Protein AF-A0A952PIB4-F1 (afdb_monomer)

Foldseek 3Di:
DPPPCVPQADAQVNLVVVLVVVLVVDQDDLSVLLSSLVNLVVCVVDPDNPRDPPDDNVVSLLSSLVSVLCNQQRFKWFKFWDAVPDPDTDAQQDDDDPWGKMWTGGPPPPDPSSTDMDIPVSHDVLSVLLCNVCSNVRHRIDDNVSCVLVVVCSVDDPDVVNVVVSVVSVVVVVVVVVVLVVLLVVLVVVLVVLVVVLVVDPDPVVNVVSVVSSVVSCVSNDDPDD

Mean predicted aligned error: 12.21 Å

Sequence (226 aa):
MASLDRRNSMTLDEVGRYLRELRNLESPSQNKVCNSIITIDLAFEGTESSLSQHLSKDKWDRIRTELFDILISSFPGYWNVYEEGSLIPLELRADWPDSGYIEFCPTRSNRQSDILRADLSTIHPSIVLAMRWCWAEGQNQTTVENFKTYRESRLGDQSEEAQTVREFLDRLFETCVTEAEKSKRIAHRAWWRLSSEVSSCQDKQTVKQLKKKMLELENVWGLPSA

pLDDT: mean 78.86, std 14.28, range [31.36, 95.0]

Secondary structure (DSSP, 8-state):
-TTSGGGT---HHHHHHHHHHHHTTPPP-HHHHHHHHHHHHHHHHSS---S-TTS-HHHHHHHHHHHHHHHHHHS-EEEEEEETT--SPPPTTSPPPSSEEEEEEETT--SGGG-EEEETTTS-HHHHHHHHHHHHTT--EE-GGGGHHHHHHTTT---HHHHHHHHHHHHHHHHHHHHHHHHHHHHHHHHHHHHHHHHH---HHHHHHHHHHHHHHHHHH-SPP-

Solvent-accessible surface area (backbone atoms only — not comparable to full-atom values): 13070 Å² total; per-residue (Å²): 130,82,78,65,64,76,76,63,69,53,52,72,70,53,40,60,49,50,54,52,43,46,74,70,69,45,82,84,49,69,68,61,46,52,32,39,42,50,42,50,53,60,54,67,71,44,96,73,65,80,83,52,97,84,61,58,68,71,57,52,54,49,52,42,41,53,45,48,48,48,48,59,39,68,38,40,23,40,49,46,46,24,47,69,94,49,92,58,64,62,61,84,63,56,83,84,71,96,54,28,35,35,39,39,39,49,68,90,60,92,48,85,85,54,58,45,74,49,47,58,90,68,47,54,67,63,57,54,51,40,48,51,53,37,31,73,74,58,40,54,64,50,48,39,74,69,30,44,70,54,59,56,43,76,70,75,54,90,46,72,65,56,53,52,53,49,56,48,50,52,52,49,49,56,50,49,52,54,51,47,52,51,50,26,54,51,34,54,55,51,37,55,50,47,53,53,48,48,76,72,53,88,54,70,67,60,40,53,53,49,54,51,53,39,54,58,35,40,71,68,59,47,78,80,84,128

Structure (mmCIF, N/CA/C/O backbone):
data_AF-A0A952PIB4-F1
#
_entry.id   AF-A0A952PIB4-F1
#
loop_
_atom_site.group_PDB
_atom_site.id
_atom_site.type_symbol
_atom_site.label_atom_id
_atom_site.label_alt_id
_atom_site.label_comp_id
_atom_site.label_asym_id
_atom_site.label_entity_id
_atom_site.label_seq_id
_atom_site.pdbx_PDB_ins_code
_atom_site.Cartn_x
_atom_site.Cartn_y
_atom_site.Cartn_z
_atom_site.occupancy
_atom_site.B_iso_or_equiv
_atom_site.auth_seq_id
_atom_site.auth_comp_id
_atom_site.auth_asym_id
_atom_site.auth_atom_id
_atom_site.pdbx_PDB_model_num
ATOM 1 N N . MET A 1 1 ? -2.011 20.831 -29.957 1.00 38.50 1 MET A N 1
ATOM 2 C CA . MET A 1 1 ? -1.891 19.649 -29.075 1.00 38.50 1 MET A CA 1
ATOM 3 C C . MET A 1 1 ? -0.524 18.948 -29.143 1.00 38.50 1 MET A C 1
ATOM 5 O O . MET A 1 1 ? -0.205 18.256 -28.199 1.00 38.50 1 MET A O 1
ATOM 9 N N . ALA A 1 2 ? 0.342 19.185 -30.142 1.00 31.36 2 ALA A N 1
ATOM 10 C CA . ALA A 1 2 ? 1.602 18.435 -30.328 1.00 31.36 2 ALA A CA 1
ATOM 11 C C . ALA A 1 2 ? 2.860 18.925 -29.556 1.00 31.36 2 ALA A C 1
ATOM 13 O O . ALA A 1 2 ? 3.925 18.330 -29.691 1.00 31.36 2 ALA A O 1
ATOM 14 N N . SER A 1 3 ? 2.805 20.024 -28.787 1.00 38.81 3 SER A N 1
ATOM 15 C CA . SER A 1 3 ? 4.016 20.622 -28.177 1.00 38.81 3 SER A CA 1
ATOM 16 C C . SER A 1 3 ? 4.254 20.259 -26.706 1.00 38.81 3 SER A C 1
ATOM 18 O O . SER A 1 3 ? 5.310 20.600 -26.174 1.00 38.81 3 SER A O 1
ATOM 20 N N . LEU A 1 4 ? 3.286 19.622 -26.038 1.00 39.06 4 LEU A N 1
ATOM 21 C CA . LEU A 1 4 ? 3.369 19.253 -24.617 1.00 39.06 4 LEU A CA 1
ATOM 22 C C . LEU A 1 4 ? 3.919 17.833 -24.408 1.00 39.06 4 LEU A C 1
ATOM 24 O O . LEU A 1 4 ? 4.677 17.643 -23.460 1.00 39.06 4 LEU A O 1
ATOM 28 N N . ASP A 1 5 ? 3.674 16.903 -25.339 1.00 43.69 5 ASP A N 1
ATOM 29 C CA . ASP A 1 5 ? 4.224 15.534 -25.287 1.00 43.69 5 ASP A CA 1
ATOM 30 C C . ASP A 1 5 ? 5.752 15.490 -25.400 1.00 43.69 5 ASP A C 1
ATOM 32 O O . ASP A 1 5 ? 6.408 14.638 -24.812 1.00 43.69 5 ASP A O 1
ATOM 36 N N . ARG A 1 6 ? 6.361 16.468 -26.084 1.00 45.19 6 ARG A N 1
ATOM 37 C CA . ARG A 1 6 ? 7.821 16.530 -26.264 1.00 45.19 6 ARG A CA 1
ATOM 38 C C . ARG A 1 6 ? 8.612 16.905 -25.005 1.00 45.19 6 ARG A C 1
ATOM 40 O O . ARG A 1 6 ? 9.832 16.802 -25.036 1.00 45.19 6 ARG A O 1
ATOM 47 N N . ARG A 1 7 ? 7.978 17.401 -23.931 1.00 47.34 7 ARG A N 1
AT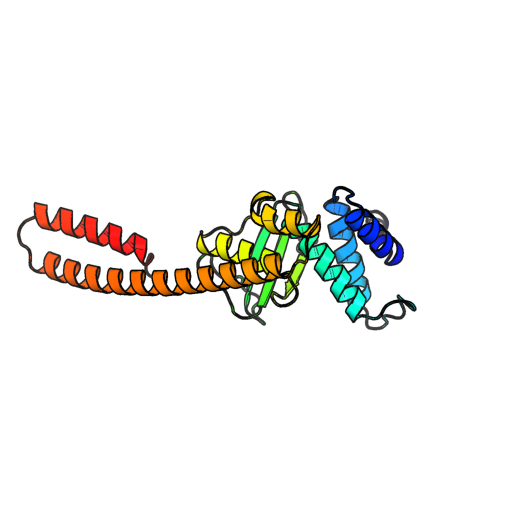OM 48 C CA . ARG A 1 7 ? 8.714 17.905 -22.748 1.00 47.34 7 ARG A CA 1
ATOM 49 C C . ARG A 1 7 ? 8.971 16.862 -21.659 1.00 47.34 7 ARG A C 1
ATOM 51 O O . ARG A 1 7 ? 9.834 17.119 -20.831 1.00 47.34 7 ARG A O 1
ATOM 58 N N . ASN A 1 8 ? 8.292 15.713 -21.685 1.00 52.53 8 ASN A N 1
ATOM 59 C CA . ASN A 1 8 ? 8.400 14.674 -20.649 1.00 52.53 8 ASN A CA 1
ATOM 60 C C . ASN A 1 8 ? 8.595 13.249 -21.202 1.00 52.53 8 ASN A C 1
ATOM 62 O O . ASN A 1 8 ? 8.579 12.296 -20.427 1.00 52.53 8 ASN A O 1
ATOM 66 N N . SER A 1 9 ? 8.781 13.081 -22.514 1.00 61.88 9 SER A N 1
ATOM 67 C CA . SER A 1 9 ? 8.926 11.758 -23.124 1.00 61.88 9 SER A CA 1
ATOM 68 C C . SER A 1 9 ? 10.313 11.174 -22.846 1.00 61.88 9 SER A C 1
ATOM 70 O O . SER A 1 9 ? 11.298 11.630 -23.428 1.00 61.88 9 SER A O 1
ATOM 72 N N . MET A 1 10 ? 10.386 10.167 -21.977 1.00 73.12 10 MET A N 1
ATOM 73 C CA . MET A 1 10 ? 11.522 9.246 -21.931 1.00 73.12 10 MET A CA 1
ATOM 74 C C . MET A 1 10 ? 11.301 8.137 -22.962 1.00 73.12 10 MET A C 1
ATOM 76 O O . MET A 1 10 ? 10.170 7.708 -23.184 1.00 73.12 10 MET A O 1
ATOM 80 N N . THR A 1 11 ? 12.373 7.667 -23.585 1.00 80.88 11 THR A N 1
ATOM 81 C CA . THR A 1 11 ? 12.386 6.446 -24.403 1.00 80.88 11 THR A CA 1
ATOM 82 C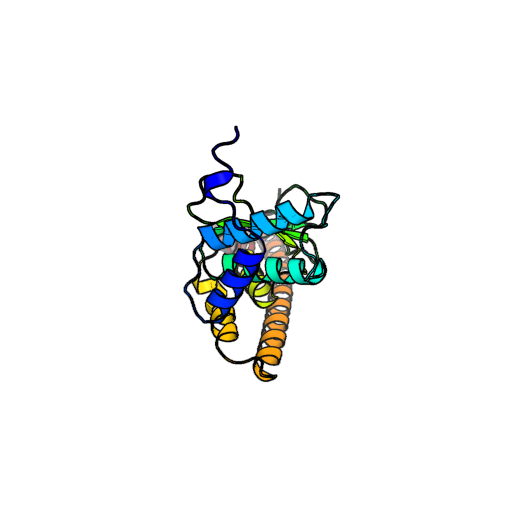 C . THR A 1 11 ? 12.566 5.207 -23.522 1.00 80.88 11 THR A C 1
ATOM 84 O O . THR A 1 11 ? 13.094 5.302 -22.414 1.00 80.88 11 THR A O 1
ATOM 87 N N . LEU A 1 12 ? 12.183 4.020 -24.008 1.00 80.06 12 LEU A N 1
ATOM 88 C CA . LEU A 1 12 ? 12.388 2.765 -23.268 1.00 80.06 12 LEU A CA 1
ATOM 89 C C . LEU A 1 12 ? 13.872 2.531 -22.918 1.00 80.06 12 LEU A C 1
ATOM 91 O O . LEU A 1 12 ? 14.192 2.138 -21.796 1.00 80.06 12 LEU A O 1
ATOM 95 N N . ASP A 1 13 ? 14.802 2.864 -23.815 1.00 78.12 13 ASP A N 1
ATOM 96 C CA . ASP A 1 13 ? 16.241 2.758 -23.537 1.00 78.12 13 ASP A CA 1
ATOM 97 C C . ASP A 1 13 ? 16.698 3.687 -22.400 1.00 78.12 13 ASP A C 1
ATOM 99 O O . ASP A 1 13 ? 17.528 3.304 -21.567 1.00 78.12 13 ASP A O 1
ATOM 103 N N . GLU A 1 14 ? 16.146 4.902 -22.330 1.00 81.75 14 GLU A N 1
ATOM 104 C CA . GLU A 1 14 ? 16.398 5.843 -21.235 1.00 81.75 14 GLU A CA 1
ATOM 105 C C . GLU A 1 14 ? 15.805 5.351 -19.918 1.00 81.75 14 GLU A C 1
ATOM 107 O O . GLU A 1 14 ? 16.460 5.483 -18.887 1.00 81.75 14 GLU A O 1
ATOM 112 N N . VAL A 1 15 ? 14.629 4.715 -19.943 1.00 84.94 15 VAL A N 1
ATOM 113 C CA . VAL A 1 15 ? 14.046 4.069 -18.757 1.00 84.94 15 VAL A CA 1
ATOM 114 C C . VAL A 1 15 ? 14.955 2.946 -18.251 1.00 84.94 15 VAL A C 1
ATOM 116 O O . VAL A 1 15 ? 15.279 2.888 -17.064 1.00 84.94 15 VAL A O 1
ATOM 119 N N . GLY A 1 16 ? 15.453 2.091 -19.149 1.00 82.69 16 GLY A N 1
ATOM 120 C CA . GLY A 1 16 ? 16.382 1.017 -18.792 1.00 82.69 16 GLY A CA 1
ATOM 121 C C . GLY A 1 16 ? 17.744 1.517 -18.286 1.00 82.69 16 GLY A C 1
ATOM 122 O O . GLY A 1 16 ? 18.398 0.847 -17.480 1.00 82.69 16 GLY A O 1
ATOM 123 N N . ARG A 1 17 ? 18.210 2.686 -18.743 1.00 85.38 17 ARG A N 1
ATOM 124 C CA . ARG A 1 17 ? 19.401 3.352 -18.186 1.00 85.38 17 ARG A CA 1
ATOM 125 C C . ARG A 1 17 ? 19.107 3.930 -16.804 1.00 85.38 17 ARG A C 1
ATOM 127 O O . ARG A 1 17 ? 19.861 3.655 -15.877 1.00 85.38 17 ARG A O 1
ATOM 134 N N . TYR A 1 18 ? 17.989 4.630 -16.660 1.00 88.06 18 TYR A N 1
ATOM 135 C CA . TYR A 1 18 ? 17.595 5.261 -15.409 1.00 88.06 18 TYR A CA 1
ATOM 136 C C . TYR A 1 18 ? 17.390 4.241 -14.286 1.00 88.06 18 TYR A C 1
ATOM 138 O O . TYR A 1 18 ? 17.875 4.433 -13.176 1.00 88.06 18 TYR A O 1
ATOM 146 N N . LEU A 1 19 ? 16.779 3.086 -14.570 1.00 85.69 19 LEU A N 1
ATOM 147 C CA . LEU A 1 19 ? 16.663 2.023 -13.568 1.00 85.69 19 LEU A CA 1
ATOM 148 C C . LEU A 1 19 ? 18.037 1.518 -13.091 1.00 85.69 19 LEU A C 1
ATOM 150 O O . LEU A 1 19 ? 18.216 1.232 -11.908 1.00 85.69 19 LEU A O 1
ATOM 154 N N . ARG A 1 20 ? 19.024 1.413 -13.991 1.00 85.06 20 ARG A N 1
ATOM 155 C CA . ARG A 1 20 ? 20.395 1.030 -13.613 1.00 85.06 20 ARG A CA 1
ATOM 156 C C . ARG A 1 20 ? 21.054 2.087 -12.732 1.00 85.06 20 ARG A C 1
ATOM 158 O O . ARG A 1 20 ? 21.730 1.723 -11.778 1.00 85.06 20 ARG A O 1
ATOM 165 N N . GLU A 1 21 ? 20.831 3.363 -13.022 1.00 87.56 21 GLU A N 1
ATOM 166 C CA . GLU A 1 21 ? 21.293 4.480 -12.191 1.00 87.56 21 GLU A CA 1
ATOM 167 C C . GLU A 1 21 ? 20.682 4.422 -10.780 1.00 87.56 21 GLU A C 1
ATOM 169 O O . GLU A 1 21 ? 21.410 4.480 -9.790 1.00 87.56 21 GLU A O 1
ATOM 174 N N . LEU A 1 22 ? 19.373 4.168 -10.671 1.00 85.88 22 LEU A N 1
ATOM 175 C CA . LEU A 1 22 ? 18.688 3.987 -9.383 1.00 85.88 22 LEU A CA 1
ATOM 176 C C . LEU A 1 22 ? 19.228 2.795 -8.582 1.00 85.88 22 LEU A C 1
ATOM 178 O O . LEU A 1 22 ? 19.362 2.871 -7.362 1.00 85.88 22 LEU A O 1
ATOM 182 N N . ARG A 1 23 ? 19.562 1.688 -9.257 1.00 81.56 23 ARG A N 1
ATOM 183 C CA . ARG A 1 23 ? 20.199 0.522 -8.618 1.00 81.56 23 ARG A CA 1
ATOM 184 C C . ARG A 1 23 ? 21.624 0.818 -8.148 1.00 81.56 23 ARG A C 1
ATOM 186 O O . ARG A 1 23 ? 22.069 0.225 -7.174 1.00 81.56 23 ARG A O 1
ATOM 193 N N . ASN A 1 24 ? 22.303 1.768 -8.785 1.00 78.69 24 ASN A N 1
ATOM 194 C CA . ASN A 1 24 ? 23.621 2.261 -8.388 1.00 78.69 24 ASN A CA 1
ATOM 195 C C . ASN A 1 24 ? 23.547 3.400 -7.351 1.00 78.69 24 ASN A C 1
ATOM 197 O O . ASN A 1 24 ? 24.479 4.195 -7.247 1.00 78.69 24 ASN A O 1
ATOM 201 N N . LEU A 1 25 ? 22.464 3.453 -6.565 1.00 71.81 25 LEU A N 1
ATOM 202 C CA . LEU A 1 25 ? 22.265 4.372 -5.439 1.00 71.81 25 LEU A CA 1
ATOM 203 C C . LEU A 1 25 ? 22.077 5.849 -5.821 1.00 71.81 25 LEU A C 1
ATOM 205 O O . LEU A 1 25 ? 22.250 6.724 -4.971 1.00 71.81 25 LEU A O 1
ATOM 209 N N . GLU A 1 26 ? 21.684 6.157 -7.062 1.00 76.12 26 GLU A N 1
ATOM 210 C CA . GLU A 1 26 ? 21.219 7.510 -7.382 1.00 76.12 26 GLU A CA 1
ATOM 211 C C . GLU A 1 26 ? 19.908 7.813 -6.638 1.00 76.12 26 GLU A C 1
ATOM 213 O O . GLU A 1 26 ? 18.982 6.998 -6.600 1.00 76.12 26 GLU A O 1
ATOM 218 N N . SER A 1 27 ? 19.810 9.011 -6.055 1.00 83.94 27 SER A N 1
ATOM 219 C CA . SER A 1 27 ? 18.573 9.484 -5.433 1.00 83.94 27 SER A CA 1
ATOM 220 C C . SER A 1 27 ? 17.449 9.552 -6.475 1.00 83.94 27 SER A C 1
ATOM 222 O O . SER A 1 27 ? 17.597 10.250 -7.484 1.00 83.94 27 SER A O 1
ATOM 224 N N . PRO A 1 28 ? 16.302 8.887 -6.248 1.00 87.31 28 PRO A N 1
ATOM 225 C CA . PRO A 1 28 ? 15.219 8.900 -7.215 1.00 87.31 28 PRO A CA 1
ATOM 226 C C . PRO A 1 28 ? 14.659 10.312 -7.393 1.00 87.31 28 PRO A C 1
ATOM 228 O O . PRO A 1 28 ? 14.574 11.105 -6.455 1.00 87.31 28 PRO A O 1
ATOM 231 N N . SER A 1 29 ? 14.224 10.614 -8.614 1.00 89.06 29 SER A N 1
ATOM 232 C CA . SER A 1 29 ? 13.526 11.849 -8.958 1.00 89.06 29 SER A CA 1
ATOM 233 C C . SER A 1 29 ? 12.082 11.506 -9.288 1.00 89.06 29 SER A C 1
ATOM 235 O O . SER A 1 29 ? 11.836 10.779 -10.248 1.00 89.06 29 SER A O 1
ATOM 237 N N . GLN A 1 30 ? 11.135 12.052 -8.521 1.00 86.88 30 GLN A N 1
ATOM 238 C CA . GLN A 1 30 ? 9.704 11.757 -8.658 1.00 86.88 30 GLN A CA 1
ATOM 239 C C . GLN A 1 30 ? 9.232 11.879 -10.112 1.00 86.88 30 GLN A C 1
ATOM 241 O O . GLN A 1 30 ? 8.659 10.943 -10.655 1.00 86.88 30 GLN A O 1
ATOM 246 N N . ASN A 1 31 ? 9.564 12.988 -10.780 1.00 86.50 31 ASN A N 1
ATOM 247 C CA . ASN A 1 31 ? 9.162 13.230 -12.167 1.00 86.50 31 ASN A CA 1
ATOM 248 C C . ASN A 1 31 ? 9.750 12.198 -13.139 1.00 86.50 31 ASN A C 1
ATOM 250 O O . ASN A 1 31 ? 9.045 11.738 -14.031 1.00 86.50 31 ASN A O 1
ATOM 254 N N . LYS A 1 32 ? 11.028 11.822 -12.979 1.00 87.38 32 LYS A N 1
ATOM 255 C CA . LYS A 1 32 ? 11.661 10.816 -13.847 1.00 87.38 32 LYS A CA 1
ATOM 256 C C . LYS A 1 32 ? 11.049 9.433 -13.631 1.00 87.38 32 LYS A C 1
ATOM 258 O O . LYS A 1 32 ? 10.828 8.722 -14.605 1.00 87.38 32 LYS A O 1
ATOM 263 N N . VAL A 1 33 ? 10.751 9.065 -12.382 1.00 90.12 33 VAL A N 1
ATOM 264 C CA . VAL A 1 33 ? 10.103 7.786 -12.052 1.00 90.12 33 VAL A CA 1
ATOM 265 C C . VAL A 1 33 ? 8.687 7.740 -12.630 1.00 90.12 33 VAL A C 1
ATOM 267 O O . VAL A 1 33 ? 8.375 6.801 -13.356 1.00 90.12 33 VAL A O 1
ATOM 270 N N . CYS A 1 34 ? 7.867 8.775 -12.409 1.00 89.00 34 CYS A N 1
ATOM 271 C CA . CYS A 1 34 ? 6.519 8.848 -12.981 1.00 89.00 34 CYS A CA 1
ATOM 272 C C . CYS A 1 34 ? 6.547 8.791 -14.514 1.00 89.00 34 CYS A C 1
ATOM 274 O O . CYS A 1 34 ? 5.848 7.973 -15.103 1.00 89.00 34 CYS A O 1
ATOM 276 N N . ASN A 1 35 ? 7.396 9.595 -15.165 1.00 87.25 35 ASN A N 1
ATOM 277 C CA . ASN A 1 35 ? 7.524 9.576 -16.624 1.00 87.25 35 ASN A CA 1
ATOM 278 C C . ASN A 1 35 ? 7.999 8.211 -17.138 1.00 87.25 35 ASN A C 1
ATOM 280 O O . ASN A 1 35 ? 7.540 7.774 -18.184 1.00 87.25 35 ASN A O 1
ATOM 284 N N . SER A 1 36 ? 8.878 7.520 -16.405 1.00 89.31 36 SER A N 1
ATOM 285 C CA . SER A 1 36 ? 9.334 6.178 -16.784 1.00 89.31 36 SER A CA 1
ATOM 286 C C . SER A 1 36 ? 8.195 5.160 -16.766 1.00 89.31 36 SER A C 1
ATOM 288 O O . SER A 1 36 ? 8.090 4.358 -17.690 1.00 89.31 36 SER A O 1
ATOM 290 N N . ILE A 1 37 ? 7.335 5.208 -15.744 1.00 90.19 37 ILE A N 1
ATOM 291 C CA . ILE A 1 37 ? 6.157 4.336 -15.643 1.00 90.19 37 ILE A CA 1
ATOM 292 C C . ILE A 1 37 ? 5.177 4.654 -16.777 1.00 90.19 37 ILE A C 1
ATOM 294 O O . ILE A 1 37 ? 4.793 3.748 -17.506 1.00 90.19 37 ILE A O 1
ATOM 298 N N . ILE A 1 38 ? 4.862 5.935 -16.999 1.00 88.06 38 ILE A N 1
ATOM 299 C CA . ILE A 1 38 ? 3.961 6.376 -18.077 1.00 88.06 38 ILE A CA 1
ATOM 300 C C . ILE A 1 38 ? 4.499 5.966 -19.455 1.00 88.06 38 ILE A C 1
ATOM 302 O O . ILE A 1 38 ? 3.742 5.480 -20.288 1.00 88.06 38 ILE A O 1
ATOM 306 N N . THR A 1 39 ? 5.804 6.125 -19.707 1.00 85.62 39 THR A N 1
ATOM 307 C CA . THR A 1 39 ? 6.443 5.681 -20.956 1.00 85.62 39 THR A CA 1
ATOM 308 C C . THR A 1 39 ? 6.248 4.182 -21.179 1.00 85.62 39 THR A C 1
ATOM 310 O O . THR A 1 39 ? 5.992 3.775 -22.312 1.00 85.62 39 THR A O 1
ATOM 313 N N . ILE A 1 40 ? 6.390 3.362 -20.131 1.00 86.38 40 ILE A N 1
ATOM 314 C CA . ILE A 1 40 ? 6.159 1.920 -20.241 1.00 86.38 40 ILE A CA 1
ATOM 315 C C . ILE A 1 40 ? 4.679 1.654 -20.514 1.00 86.38 40 ILE A C 1
ATOM 317 O O . ILE A 1 40 ? 4.375 1.001 -21.507 1.00 86.38 40 ILE A O 1
ATOM 321 N N . ASP A 1 41 ? 3.772 2.200 -19.704 1.00 86.12 41 ASP A N 1
ATOM 322 C CA . ASP A 1 41 ? 2.330 1.970 -19.836 1.00 86.12 41 ASP A CA 1
ATOM 323 C C . ASP A 1 41 ? 1.846 2.336 -21.264 1.00 86.12 41 ASP A C 1
ATOM 325 O O . ASP A 1 41 ? 1.251 1.503 -21.950 1.00 86.12 41 ASP A O 1
ATOM 329 N N . LEU A 1 42 ? 2.253 3.496 -21.803 1.00 82.94 42 LEU A N 1
ATOM 330 C CA . LEU A 1 42 ? 1.948 3.916 -23.182 1.00 82.94 42 LEU A CA 1
ATOM 331 C C . LEU A 1 42 ? 2.529 2.983 -24.260 1.00 82.94 42 LEU A C 1
ATOM 333 O O . LEU A 1 42 ? 1.911 2.780 -25.306 1.00 82.94 42 LEU A O 1
ATOM 337 N N . ALA A 1 43 ? 3.718 2.415 -24.040 1.00 76.69 43 ALA A N 1
ATOM 338 C CA . ALA A 1 43 ? 4.340 1.491 -24.990 1.00 76.69 43 ALA A CA 1
ATOM 339 C C . ALA A 1 43 ? 3.611 0.136 -25.073 1.00 76.69 43 ALA A C 1
ATOM 341 O O . ALA A 1 43 ? 3.755 -0.575 -26.074 1.00 76.69 43 ALA A O 1
ATOM 342 N N . PHE A 1 44 ? 2.832 -0.218 -24.044 1.00 75.25 44 PHE A N 1
ATOM 343 C CA . PHE A 1 44 ? 2.074 -1.471 -23.960 1.00 75.25 44 PHE A CA 1
ATOM 344 C C . PHE A 1 44 ? 0.558 -1.307 -24.148 1.00 75.25 44 PHE A C 1
ATOM 346 O O . PHE A 1 44 ? -0.125 -2.313 -24.343 1.00 75.25 44 PHE A O 1
ATOM 353 N N . GLU A 1 45 ? 0.036 -0.078 -24.174 1.00 72.06 45 GLU A N 1
ATOM 354 C CA . GLU A 1 45 ? -1.348 0.229 -24.575 1.00 72.06 45 GLU A CA 1
ATOM 355 C C . GLU A 1 45 ? -1.589 0.063 -26.094 1.00 72.06 45 GLU A C 1
ATOM 357 O O . GLU A 1 45 ? -2.724 -0.123 -26.536 1.00 72.06 45 GLU A O 1
ATOM 362 N N . GLY A 1 46 ? -0.529 0.085 -26.913 1.00 57.94 46 GLY A N 1
ATOM 363 C CA . GLY A 1 46 ? -0.605 -0.099 -28.366 1.00 57.94 46 GLY A CA 1
ATOM 364 C C . GLY A 1 46 ? -0.672 -1.569 -28.806 1.00 57.94 46 GLY A C 1
ATOM 365 O O . GLY A 1 46 ? 0.137 -2.398 -28.396 1.00 57.94 46 GLY A O 1
ATOM 366 N N . THR A 1 47 ? -1.590 -1.891 -29.725 1.00 45.91 47 THR A N 1
ATOM 367 C CA . THR A 1 47 ? -1.772 -3.234 -30.326 1.00 45.91 47 THR A CA 1
ATOM 368 C C . THR A 1 47 ? -0.598 -3.682 -31.214 1.00 45.91 47 THR A C 1
ATOM 370 O O . THR A 1 47 ? -0.521 -4.846 -31.596 1.00 45.91 47 THR A O 1
ATOM 373 N N . GLU A 1 48 ? 0.345 -2.783 -31.507 1.00 48.12 48 GLU A N 1
ATOM 374 C CA . GLU A 1 48 ? 1.571 -3.041 -32.267 1.00 48.12 48 GLU A CA 1
ATOM 375 C C . GLU A 1 48 ? 2.809 -2.745 -31.407 1.00 48.12 48 GLU A C 1
ATOM 377 O O . GLU A 1 48 ? 3.539 -1.780 -31.624 1.00 48.12 48 GLU A O 1
ATOM 382 N N . SER A 1 49 ? 3.078 -3.571 -30.397 1.00 48.12 49 SER A N 1
ATOM 383 C CA . SER A 1 49 ? 4.326 -3.461 -29.633 1.00 48.12 49 SER A CA 1
ATOM 384 C C . SER A 1 49 ? 5.481 -4.132 -30.391 1.00 48.12 49 SER A C 1
ATOM 386 O O . SER A 1 49 ? 6.027 -5.156 -29.989 1.00 48.12 49 SER A O 1
ATOM 388 N N . SER A 1 50 ? 5.885 -3.547 -31.520 1.00 48.38 50 SER A N 1
ATOM 389 C CA . SER A 1 50 ? 7.184 -3.823 -32.152 1.00 48.38 50 SER A CA 1
ATOM 390 C C . SER A 1 50 ? 8.328 -3.030 -31.492 1.00 48.38 50 SER A C 1
ATOM 392 O O . SER A 1 50 ? 9.410 -2.906 -32.065 1.00 48.38 50 SER A O 1
ATOM 394 N N . LEU A 1 51 ? 8.098 -2.455 -30.303 1.00 47.44 51 LEU A N 1
ATOM 395 C CA . LEU A 1 51 ? 8.889 -1.348 -29.751 1.00 47.44 51 LEU A CA 1
ATOM 396 C C . LEU A 1 51 ? 9.969 -1.725 -28.730 1.00 47.44 51 LEU A C 1
ATOM 398 O O . LEU A 1 51 ? 10.679 -0.850 -28.246 1.00 47.44 51 LEU A O 1
ATOM 402 N N . SER A 1 52 ? 10.229 -3.010 -28.500 1.00 47.66 52 SER A N 1
ATOM 403 C CA . SER A 1 52 ? 11.567 -3.408 -28.054 1.00 47.66 52 SER A CA 1
ATOM 404 C C . SER A 1 52 ? 11.926 -4.783 -28.594 1.00 47.66 52 SER A C 1
ATOM 406 O O . SER A 1 52 ? 11.498 -5.799 -28.058 1.00 47.66 52 SER A O 1
ATOM 408 N N . GLN A 1 53 ? 12.776 -4.837 -29.620 1.00 50.00 53 GLN A N 1
ATOM 409 C CA . GLN A 1 53 ? 13.333 -6.095 -30.140 1.00 50.00 53 GLN A CA 1
ATOM 410 C C . GLN A 1 53 ? 14.229 -6.837 -29.118 1.00 50.00 53 GLN A C 1
ATOM 412 O O . GLN A 1 53 ? 14.753 -7.906 -29.422 1.00 50.00 53 GLN A O 1
ATOM 417 N N . HIS A 1 54 ? 14.425 -6.293 -27.909 1.00 53.12 54 HIS A N 1
ATOM 418 C CA . HIS A 1 54 ? 15.429 -6.763 -26.948 1.00 53.12 54 HIS A CA 1
ATOM 419 C C . HIS A 1 54 ? 14.879 -7.292 -25.610 1.00 53.12 54 HIS A C 1
ATOM 421 O O . HIS A 1 54 ? 15.578 -8.051 -24.935 1.00 53.12 54 HIS A O 1
ATOM 427 N N . LEU A 1 55 ? 13.653 -6.943 -25.205 1.00 60.12 55 LEU A N 1
ATOM 428 C CA . LEU A 1 55 ? 13.059 -7.376 -23.932 1.00 60.12 55 LEU A CA 1
ATOM 429 C C . LEU A 1 55 ? 11.622 -7.864 -24.149 1.00 60.12 55 LEU A C 1
ATOM 431 O O . LEU A 1 55 ? 10.862 -7.252 -24.891 1.00 60.12 55 LEU A O 1
ATOM 435 N N . SER A 1 56 ? 11.257 -8.977 -23.504 1.00 73.94 56 SER A N 1
ATOM 436 C CA . SER A 1 56 ? 9.879 -9.479 -23.497 1.00 73.94 56 SER A CA 1
ATOM 437 C C . SER A 1 56 ? 8.975 -8.572 -22.659 1.00 73.94 56 SER A C 1
ATOM 439 O O . SER A 1 56 ? 9.454 -7.906 -21.739 1.00 73.94 56 SER A O 1
ATOM 441 N N . LYS A 1 57 ? 7.665 -8.593 -22.939 1.00 78.81 57 LYS A N 1
ATOM 442 C CA . LYS A 1 57 ? 6.639 -7.875 -22.164 1.00 78.81 57 LYS A CA 1
ATOM 443 C C . LYS A 1 57 ? 6.786 -8.112 -20.654 1.00 78.81 57 LYS A C 1
ATOM 445 O O . LYS A 1 57 ? 6.941 -7.155 -19.909 1.00 78.81 57 LYS A O 1
ATOM 450 N N . ASP A 1 58 ? 6.941 -9.368 -20.234 1.00 80.12 58 ASP A N 1
ATOM 451 C CA . ASP A 1 58 ? 7.126 -9.735 -18.822 1.00 80.12 58 ASP A CA 1
ATOM 452 C C . ASP A 1 58 ? 8.309 -9.024 -18.141 1.00 80.12 58 ASP A C 1
ATOM 454 O O . ASP A 1 58 ? 8.286 -8.755 -16.940 1.00 80.12 58 ASP A O 1
ATOM 458 N N . LYS A 1 59 ? 9.390 -8.739 -18.882 1.00 81.00 59 LYS A N 1
ATOM 459 C CA . LYS A 1 59 ? 10.544 -8.021 -18.322 1.00 81.00 59 LYS A CA 1
ATOM 460 C C . LYS A 1 59 ? 10.231 -6.543 -18.128 1.00 81.00 59 LYS A C 1
ATOM 462 O O . LYS A 1 59 ? 10.688 -5.967 -17.144 1.00 81.00 59 LYS A O 1
ATOM 467 N N . TRP A 1 60 ? 9.466 -5.947 -19.034 1.00 84.62 60 TRP A N 1
ATOM 468 C CA . TRP A 1 60 ? 8.999 -4.575 -18.888 1.00 84.62 60 TRP A CA 1
ATOM 469 C C . TRP A 1 60 ? 7.980 -4.431 -17.766 1.00 84.62 60 TRP A C 1
ATOM 471 O O . TRP A 1 60 ? 8.114 -3.499 -16.980 1.00 84.62 60 TRP A O 1
ATOM 481 N N . ASP A 1 61 ? 7.075 -5.395 -17.600 1.00 85.94 61 ASP A N 1
ATOM 482 C CA . ASP A 1 61 ? 6.132 -5.423 -16.477 1.00 85.94 61 ASP A CA 1
ATOM 483 C C . ASP A 1 61 ? 6.873 -5.474 -15.130 1.00 85.94 61 ASP A C 1
ATOM 485 O O . ASP A 1 61 ? 6.540 -4.746 -14.192 1.00 85.94 61 ASP A O 1
ATOM 489 N N . ARG A 1 62 ? 7.962 -6.254 -15.043 1.00 87.25 62 ARG A N 1
ATOM 490 C CA . ARG A 1 62 ? 8.837 -6.269 -13.856 1.00 87.25 62 ARG A CA 1
ATOM 491 C C . ARG A 1 62 ? 9.533 -4.932 -13.617 1.00 87.25 62 ARG A C 1
ATOM 493 O O . ARG A 1 62 ? 9.562 -4.463 -12.485 1.00 87.25 62 ARG A O 1
ATOM 500 N N . ILE A 1 63 ? 10.090 -4.318 -14.663 1.00 89.19 63 ILE A N 1
ATOM 501 C CA . ILE A 1 63 ? 10.738 -2.996 -14.576 1.00 89.19 63 ILE A CA 1
ATOM 502 C C . ILE A 1 63 ? 9.734 -1.947 -14.095 1.00 89.19 63 ILE A C 1
ATOM 504 O O . ILE A 1 63 ? 10.036 -1.151 -13.211 1.00 89.19 63 ILE A O 1
ATOM 508 N N . ARG A 1 64 ? 8.530 -1.965 -14.661 1.00 91.69 64 ARG A N 1
ATOM 509 C CA . ARG A 1 64 ? 7.430 -1.065 -14.330 1.00 91.69 64 ARG A CA 1
ATOM 510 C C . ARG A 1 64 ? 6.992 -1.220 -12.878 1.00 91.69 64 ARG A C 1
ATOM 512 O O . ARG A 1 64 ? 6.845 -0.222 -12.179 1.00 91.69 64 ARG A O 1
ATOM 519 N N . THR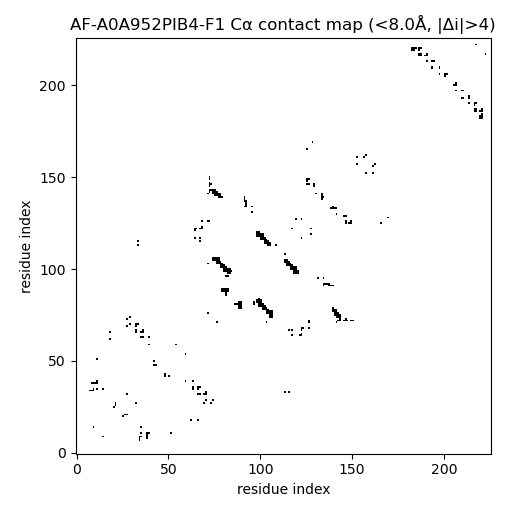 A 1 65 ? 6.861 -2.459 -12.413 1.00 91.94 65 THR A N 1
ATOM 520 C CA . THR A 1 65 ? 6.564 -2.787 -11.011 1.00 91.94 65 THR A CA 1
ATOM 521 C C . THR A 1 65 ? 7.668 -2.295 -10.073 1.00 91.94 65 THR A C 1
ATOM 523 O O . THR A 1 65 ? 7.383 -1.628 -9.087 1.00 91.94 65 THR A O 1
ATOM 526 N N . GLU A 1 66 ? 8.941 -2.517 -10.414 1.00 91.50 66 GLU A N 1
ATOM 527 C CA . GLU A 1 66 ? 10.074 -2.037 -9.610 1.00 91.50 66 GLU A CA 1
ATOM 528 C C . GLU A 1 66 ? 10.121 -0.501 -9.536 1.00 91.50 66 GLU A C 1
ATOM 530 O O . GLU A 1 66 ? 10.420 0.067 -8.486 1.00 91.50 66 GLU A O 1
ATOM 535 N N . LEU A 1 67 ? 9.801 0.193 -10.631 1.00 92.62 67 LEU A N 1
ATOM 536 C CA . LEU A 1 67 ? 9.682 1.653 -10.639 1.00 92.62 67 LEU A CA 1
ATOM 537 C C . LEU A 1 67 ? 8.517 2.132 -9.763 1.00 92.62 67 LEU A C 1
ATOM 539 O O . LEU A 1 67 ? 8.658 3.137 -9.067 1.00 92.62 67 LEU A O 1
ATOM 543 N N . PHE A 1 68 ? 7.395 1.412 -9.766 1.00 94.19 68 PHE A N 1
ATOM 544 C CA . PHE A 1 68 ? 6.246 1.705 -8.912 1.00 94.19 68 PHE A CA 1
ATOM 545 C C . PHE A 1 68 ? 6.570 1.497 -7.423 1.00 94.19 68 PHE A C 1
ATOM 547 O O . PHE A 1 68 ? 6.285 2.367 -6.600 1.00 94.19 68 PHE A O 1
ATOM 554 N N . ASP A 1 69 ? 7.267 0.412 -7.081 1.00 92.69 69 ASP A N 1
ATOM 555 C CA . ASP A 1 69 ? 7.768 0.160 -5.726 1.00 92.69 69 ASP A CA 1
ATOM 556 C C . ASP A 1 69 ? 8.704 1.289 -5.252 1.00 92.69 69 ASP A C 1
ATOM 558 O O . ASP A 1 69 ? 8.613 1.769 -4.116 1.00 92.69 69 ASP A O 1
ATOM 562 N N . ILE A 1 70 ? 9.599 1.760 -6.131 1.00 91.75 70 ILE A N 1
ATOM 563 C CA . ILE A 1 70 ? 10.479 2.908 -5.860 1.00 91.75 70 ILE A CA 1
ATOM 564 C C . ILE A 1 70 ? 9.656 4.174 -5.625 1.00 91.75 70 ILE A C 1
ATOM 566 O O . ILE A 1 70 ? 9.953 4.920 -4.691 1.00 91.75 70 ILE A O 1
ATOM 570 N N . LEU A 1 71 ? 8.635 4.417 -6.448 1.00 91.94 71 LEU A N 1
ATOM 571 C CA . LEU A 1 71 ? 7.781 5.593 -6.341 1.00 91.94 71 LEU A CA 1
ATOM 572 C C . LEU A 1 71 ? 7.087 5.659 -4.975 1.00 91.94 71 LEU A C 1
ATOM 574 O O . LEU A 1 71 ? 7.226 6.663 -4.276 1.00 91.94 71 LEU A O 1
ATOM 578 N N . ILE A 1 72 ? 6.395 4.587 -4.583 1.00 91.81 72 ILE A N 1
ATOM 579 C CA . ILE A 1 72 ? 5.660 4.530 -3.312 1.00 91.81 72 ILE A CA 1
ATOM 580 C C . ILE A 1 72 ? 6.610 4.641 -2.119 1.00 91.81 72 ILE A C 1
ATOM 582 O O . ILE A 1 72 ? 6.327 5.355 -1.159 1.00 91.81 72 ILE A O 1
ATOM 586 N N . SER A 1 73 ? 7.750 3.949 -2.173 1.00 90.81 73 SER A N 1
ATOM 587 C CA . SER A 1 73 ? 8.679 3.900 -1.041 1.00 90.81 73 SER A CA 1
ATOM 588 C C . SER A 1 73 ? 9.528 5.159 -0.866 1.00 90.81 73 SER A C 1
ATOM 590 O O . SER A 1 73 ? 10.023 5.414 0.233 1.00 90.81 73 SER A O 1
ATOM 592 N N . SER A 1 74 ? 9.723 5.944 -1.929 1.00 90.12 74 SER A N 1
ATOM 593 C CA . SER A 1 74 ? 10.662 7.075 -1.924 1.00 90.12 74 SER A CA 1
ATOM 594 C C . SER A 1 74 ? 9.992 8.441 -1.853 1.00 90.12 74 SER A C 1
ATOM 596 O O . SER A 1 74 ? 10.673 9.420 -1.542 1.00 90.12 74 SER A O 1
ATOM 598 N N . PHE A 1 75 ? 8.686 8.533 -2.118 1.00 90.69 75 PHE A N 1
ATOM 599 C CA . PHE A 1 75 ? 7.972 9.806 -2.150 1.00 90.69 75 PHE A CA 1
ATOM 600 C C . PHE A 1 75 ? 6.673 9.739 -1.348 1.00 90.69 75 PHE A C 1
ATOM 602 O O . PHE A 1 75 ? 5.971 8.733 -1.398 1.00 90.69 75 PHE A O 1
ATOM 609 N N . PRO A 1 76 ? 6.318 10.814 -0.624 1.00 90.75 76 PRO A N 1
ATOM 610 C CA . PRO A 1 76 ? 5.024 10.880 0.031 1.00 90.75 76 PRO A CA 1
ATOM 611 C C . PRO A 1 76 ? 3.909 10.974 -1.011 1.00 90.75 76 PRO A C 1
ATOM 613 O O . PRO A 1 76 ? 4.057 11.653 -2.032 1.00 90.75 76 PRO A O 1
ATOM 616 N N . GLY A 1 77 ? 2.768 10.362 -0.725 1.00 90.31 77 GLY A N 1
ATOM 617 C CA . GLY A 1 77 ? 1.606 10.405 -1.603 1.00 90.31 77 GLY A CA 1
ATOM 618 C C . GLY A 1 77 ? 0.343 9.921 -0.917 1.00 90.31 77 GLY A C 1
ATOM 619 O O . GLY A 1 77 ? 0.369 9.414 0.202 1.00 90.31 77 GLY A O 1
ATOM 620 N N . TYR A 1 78 ? -0.771 10.111 -1.604 1.00 91.19 78 TYR A N 1
ATOM 621 C CA . TYR A 1 78 ? -2.059 9.549 -1.236 1.00 91.19 78 TYR A CA 1
ATOM 622 C C . TYR A 1 78 ? -2.300 8.274 -2.045 1.00 91.19 78 TYR A C 1
ATOM 624 O O . TYR A 1 78 ? -1.863 8.193 -3.192 1.00 91.19 78 TYR A O 1
ATOM 632 N N . TRP A 1 79 ? -2.999 7.296 -1.482 1.00 92.69 79 TRP A N 1
ATOM 633 C CA . TRP A 1 79 ? -3.355 6.078 -2.201 1.00 92.69 79 TRP A CA 1
ATOM 634 C C . TRP A 1 79 ? -4.772 5.606 -1.905 1.00 92.69 79 TRP A C 1
ATOM 636 O O . TRP A 1 79 ? -5.326 5.871 -0.846 1.00 92.69 79 TRP A O 1
ATOM 646 N N . ASN A 1 80 ? -5.350 4.886 -2.858 1.00 93.19 80 ASN A N 1
ATOM 647 C CA . ASN A 1 80 ? -6.639 4.214 -2.726 1.00 93.19 80 ASN A CA 1
ATOM 648 C C . ASN A 1 80 ? -6.473 2.731 -3.042 1.00 93.19 80 ASN A C 1
ATOM 650 O O . ASN A 1 80 ? -5.673 2.376 -3.907 1.00 93.19 80 ASN A O 1
ATOM 654 N N . VAL A 1 81 ? -7.266 1.887 -2.385 1.00 94.19 81 VAL A N 1
ATOM 655 C CA . VAL A 1 81 ? -7.355 0.451 -2.677 1.00 94.19 81 VAL A CA 1
ATOM 656 C C . VAL A 1 81 ? -8.689 0.163 -3.330 1.00 94.19 81 VAL A C 1
ATOM 658 O O . VAL A 1 81 ? -9.713 0.706 -2.918 1.00 94.19 81 VAL A O 1
ATOM 661 N N . TYR A 1 82 ? -8.665 -0.707 -4.326 1.00 95.00 82 TYR A N 1
ATOM 662 C CA . TYR A 1 82 ? -9.832 -1.175 -5.050 1.00 95.00 82 TYR A CA 1
ATOM 663 C C . TYR A 1 82 ? -9.837 -2.698 -5.035 1.00 95.00 82 TYR A C 1
ATOM 665 O O . TYR A 1 82 ? -8.790 -3.319 -5.222 1.00 95.00 82 TYR A O 1
ATOM 673 N N . GLU A 1 83 ? -11.012 -3.292 -4.844 1.00 93.50 83 GLU A N 1
ATOM 674 C CA . GLU A 1 83 ? -11.225 -4.714 -5.121 1.00 93.50 83 GLU A CA 1
ATOM 675 C C . GLU A 1 83 ? -11.102 -5.005 -6.619 1.00 93.50 83 GLU A C 1
ATOM 677 O O . GLU A 1 83 ? -11.289 -4.126 -7.469 1.00 93.50 83 GLU A O 1
ATOM 682 N N . GLU A 1 84 ? -10.806 -6.259 -6.952 1.00 90.25 84 GLU A N 1
ATOM 683 C CA . GLU A 1 84 ? -10.715 -6.710 -8.338 1.00 90.25 84 GLU A CA 1
ATOM 684 C C . GLU A 1 84 ? -12.007 -6.397 -9.119 1.00 90.25 84 GLU A C 1
ATOM 686 O O . GLU A 1 84 ? -13.111 -6.780 -8.738 1.00 90.25 84 GLU A O 1
ATOM 691 N N . GLY A 1 85 ? -11.872 -5.653 -10.220 1.00 86.00 85 GLY A N 1
ATOM 692 C CA . GLY A 1 85 ? -12.998 -5.244 -11.065 1.00 86.00 85 GLY A CA 1
ATOM 693 C C . GLY A 1 85 ? -13.868 -4.105 -10.514 1.00 86.00 85 GLY A C 1
ATOM 694 O O . GLY A 1 85 ? -14.765 -3.646 -11.225 1.00 86.00 85 GLY A O 1
ATOM 695 N N . SER A 1 86 ? -13.610 -3.609 -9.299 1.00 89.62 86 SER A N 1
ATOM 696 C CA . SER A 1 86 ? -14.300 -2.437 -8.751 1.00 89.62 86 SER A CA 1
ATOM 697 C C . SER A 1 86 ? -13.696 -1.138 -9.281 1.00 89.62 86 SER A C 1
ATOM 699 O O . SER A 1 86 ? -12.485 -1.003 -9.404 1.00 89.62 86 SER A O 1
ATOM 701 N N . LEU A 1 87 ? -14.550 -0.147 -9.549 1.00 88.06 87 LEU A N 1
ATOM 702 C CA . LEU A 1 87 ? -14.143 1.233 -9.855 1.00 88.06 87 LEU A CA 1
ATOM 703 C C . LEU A 1 87 ? -14.309 2.173 -8.655 1.00 88.06 87 LEU A C 1
ATOM 705 O O . LEU A 1 87 ? -14.023 3.366 -8.760 1.00 88.06 87 LEU A O 1
ATOM 709 N N . ILE A 1 88 ? -14.817 1.655 -7.536 1.00 90.00 88 ILE A N 1
ATOM 710 C CA . ILE A 1 88 ? -15.089 2.418 -6.321 1.00 90.00 88 ILE A CA 1
ATOM 711 C C . ILE A 1 88 ? -13.992 2.083 -5.307 1.00 90.00 88 ILE A C 1
ATOM 713 O O . ILE A 1 88 ? -13.768 0.895 -5.051 1.00 90.00 88 ILE A O 1
ATOM 717 N N . PRO A 1 89 ? -13.302 3.093 -4.745 1.00 92.06 89 PRO A N 1
ATOM 718 C CA . PRO A 1 89 ? -12.278 2.847 -3.744 1.00 92.06 89 PRO A CA 1
ATOM 719 C C . PRO A 1 89 ? -12.918 2.308 -2.467 1.00 92.06 89 PRO A C 1
ATOM 721 O O . PRO A 1 89 ? -14.005 2.739 -2.077 1.00 92.06 89 PRO A O 1
ATOM 724 N N . LEU A 1 90 ? -12.222 1.392 -1.801 1.00 90.38 90 LEU A N 1
ATOM 725 C CA . LEU A 1 90 ? -12.617 0.908 -0.487 1.00 90.38 90 LEU A CA 1
ATOM 726 C C . LEU A 1 90 ? -12.624 2.053 0.526 1.00 90.38 90 LEU A C 1
ATOM 728 O O . LEU A 1 90 ? -11.769 2.944 0.507 1.00 90.38 90 LEU A O 1
ATOM 732 N N . GLU A 1 91 ? -13.591 2.009 1.437 1.00 87.50 91 GLU A N 1
ATOM 733 C CA . GLU A 1 91 ? -13.644 2.949 2.548 1.00 87.50 91 GLU A CA 1
ATOM 734 C C . GLU A 1 91 ? -12.482 2.702 3.513 1.00 87.50 91 GLU A C 1
ATOM 736 O O . GLU A 1 91 ? -12.098 1.564 3.793 1.00 87.50 91 GLU A O 1
ATOM 741 N N . LEU A 1 92 ? -11.929 3.784 4.062 1.00 82.44 92 LEU A N 1
ATOM 742 C CA . LEU A 1 92 ? -10.898 3.699 5.091 1.00 82.44 92 LEU A CA 1
ATOM 743 C C . LEU A 1 92 ? -11.370 2.814 6.250 1.00 82.44 92 LEU A C 1
ATOM 745 O O . LEU A 1 92 ? -12.445 3.044 6.803 1.00 82.44 92 LEU A O 1
ATOM 749 N N . ARG A 1 93 ? -10.511 1.878 6.676 1.00 75.44 93 ARG A N 1
ATOM 750 C CA . ARG A 1 93 ? -10.770 0.877 7.733 1.00 75.44 93 ARG A CA 1
ATOM 751 C C . ARG A 1 93 ? -11.721 -0.262 7.349 1.00 75.44 93 ARG A C 1
ATOM 753 O O . ARG A 1 93 ? -12.045 -1.063 8.227 1.00 75.44 93 ARG A O 1
ATOM 760 N N . ALA A 1 94 ? -12.140 -0.359 6.088 1.00 85.62 94 ALA A N 1
ATOM 761 C CA . ALA A 1 94 ? -12.676 -1.610 5.562 1.00 85.62 94 ALA A CA 1
ATOM 762 C C . ALA A 1 94 ? -11.606 -2.713 5.624 1.00 85.62 94 ALA A C 1
ATOM 764 O O . ALA A 1 94 ? -10.408 -2.422 5.730 1.00 85.62 94 ALA A O 1
ATOM 765 N N . ASP A 1 95 ? -12.028 -3.972 5.556 1.00 86.06 95 ASP A N 1
ATOM 766 C CA . ASP A 1 95 ? -11.094 -5.095 5.527 1.00 86.06 95 ASP A CA 1
ATOM 767 C C . ASP A 1 95 ? -10.180 -4.999 4.293 1.00 86.06 95 ASP A C 1
ATOM 769 O O . ASP A 1 95 ? -10.586 -4.539 3.223 1.00 86.06 95 ASP A O 1
ATOM 773 N N . TRP A 1 96 ? -8.909 -5.373 4.457 1.00 87.94 96 TRP A N 1
ATOM 774 C CA . TRP A 1 96 ? -7.958 -5.354 3.348 1.00 87.94 96 TRP A CA 1
ATOM 775 C C . TRP A 1 96 ? -8.309 -6.468 2.351 1.00 87.94 96 TRP A C 1
ATOM 777 O O . TRP A 1 96 ? -8.463 -7.610 2.784 1.00 87.94 96 TRP A O 1
ATOM 787 N N . PRO A 1 97 ? -8.391 -6.193 1.038 1.00 91.06 97 PRO A N 1
ATOM 788 C CA . PRO A 1 97 ? -8.839 -7.193 0.080 1.00 91.06 97 PRO A CA 1
ATOM 789 C C . PRO A 1 97 ? -7.750 -8.230 -0.233 1.00 91.06 97 PRO A C 1
ATOM 791 O O . PRO A 1 97 ? -6.553 -7.918 -0.270 1.00 91.06 97 PRO A O 1
ATOM 794 N N . ASP A 1 98 ? -8.172 -9.461 -0.529 1.00 87.31 98 ASP A N 1
ATOM 795 C CA . ASP A 1 98 ? -7.278 -10.552 -0.950 1.00 87.31 98 ASP A CA 1
ATOM 796 C C . ASP A 1 98 ? -6.660 -10.301 -2.335 1.00 87.31 98 ASP A C 1
ATOM 798 O O . ASP A 1 98 ? -5.534 -10.718 -2.616 1.00 87.31 98 ASP A O 1
ATOM 802 N N . SER A 1 99 ? -7.397 -9.608 -3.207 1.00 92.31 99 SER A N 1
ATOM 803 C CA . SER A 1 99 ? -7.008 -9.271 -4.578 1.00 92.31 99 SER A CA 1
ATOM 804 C C . SER A 1 99 ? -7.558 -7.903 -4.979 1.00 92.31 99 SER A C 1
ATOM 806 O O . SER A 1 99 ? -8.542 -7.419 -4.420 1.00 92.31 99 SER A O 1
ATOM 808 N N . GLY A 1 100 ? -6.897 -7.255 -5.936 1.00 93.25 100 GLY A N 1
ATOM 809 C CA . GLY A 1 100 ? -7.264 -5.918 -6.375 1.00 93.25 100 GLY A CA 1
ATOM 810 C C . GLY A 1 100 ? -6.060 -5.090 -6.787 1.00 93.25 100 GLY A C 1
ATOM 811 O O . GLY A 1 100 ? -4.975 -5.620 -7.047 1.00 93.25 100 GLY A O 1
ATOM 812 N N . TYR A 1 101 ? -6.248 -3.778 -6.823 1.00 94.94 101 TYR A N 1
ATOM 813 C CA . TYR A 1 101 ? -5.219 -2.841 -7.253 1.00 94.94 101 TYR A CA 1
ATOM 814 C C . TYR A 1 101 ? -5.178 -1.596 -6.369 1.00 94.94 101 TYR A C 1
ATOM 816 O O . TYR A 1 101 ? -6.131 -1.250 -5.668 1.00 94.94 101 TYR A O 1
ATOM 824 N N . ILE A 1 102 ? -4.038 -0.916 -6.410 1.00 94.44 102 ILE A N 1
ATOM 825 C CA . ILE A 1 102 ? -3.802 0.346 -5.720 1.00 94.44 102 ILE A CA 1
ATOM 826 C C . ILE A 1 102 ? -3.678 1.457 -6.752 1.00 94.44 102 ILE A C 1
ATOM 828 O O . ILE A 1 102 ? -2.995 1.295 -7.762 1.00 94.44 102 ILE A O 1
ATOM 832 N N . GLU A 1 103 ? -4.283 2.604 -6.467 1.00 93.88 103 GLU A N 1
ATOM 833 C CA . GLU A 1 103 ? -3.954 3.873 -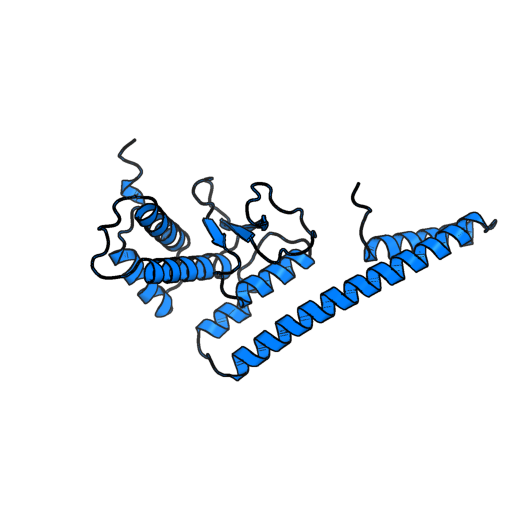7.116 1.00 93.88 103 GLU A CA 1
ATOM 834 C C . GLU A 1 103 ? -3.069 4.704 -6.203 1.00 93.88 103 GLU A C 1
ATOM 836 O O . GLU A 1 103 ? -3.424 4.932 -5.050 1.00 93.88 103 GLU A O 1
ATOM 841 N N . PHE A 1 104 ? -1.943 5.185 -6.721 1.00 92.62 104 PHE A N 1
ATOM 842 C CA . PHE A 1 104 ? -1.029 6.065 -6.011 1.00 92.62 104 PHE A CA 1
ATOM 843 C C . PHE A 1 104 ? -0.969 7.444 -6.669 1.00 92.62 104 PHE A C 1
ATOM 845 O O . PHE A 1 104 ? -0.787 7.571 -7.880 1.00 92.62 104 PHE A O 1
ATOM 852 N N . CYS A 1 105 ? -1.073 8.474 -5.833 1.00 90.19 105 CYS A N 1
ATOM 853 C CA . CYS A 1 105 ? -1.076 9.885 -6.188 1.00 90.19 105 CYS A CA 1
ATOM 854 C C . CYS A 1 105 ? 0.060 10.597 -5.431 1.00 90.19 105 CYS A C 1
ATOM 856 O O . CYS A 1 105 ? -0.110 10.949 -4.258 1.00 90.19 105 CYS A O 1
ATOM 858 N N . PRO A 1 106 ? 1.222 10.834 -6.062 1.00 86.62 106 PRO A N 1
ATOM 859 C CA . PRO A 1 106 ? 2.346 11.502 -5.415 1.00 86.62 106 PRO A CA 1
ATOM 860 C C . PRO A 1 106 ? 1.997 12.923 -4.938 1.00 86.62 106 PRO A C 1
ATOM 862 O O . PRO A 1 106 ? 1.403 13.724 -5.669 1.00 86.62 106 PRO A O 1
ATOM 865 N N . THR A 1 107 ? 2.430 13.295 -3.733 1.00 76.50 107 THR A N 1
ATOM 866 C CA . THR A 1 107 ? 2.223 14.648 -3.199 1.00 76.50 107 THR A CA 1
ATOM 867 C C . THR A 1 107 ? 2.955 15.658 -4.096 1.00 76.50 107 THR A C 1
ATOM 869 O O . THR A 1 107 ? 4.132 15.474 -4.403 1.00 76.50 107 THR A O 1
ATOM 8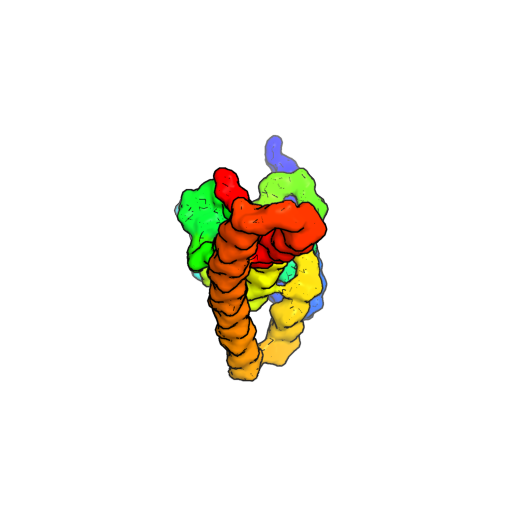72 N N . ARG A 1 108 ? 2.273 16.746 -4.499 1.00 65.81 108 ARG A N 1
ATOM 873 C CA . ARG A 1 108 ? 2.705 17.786 -5.475 1.00 65.81 108 ARG A CA 1
ATOM 874 C C . ARG A 1 108 ? 2.456 17.482 -6.959 1.00 65.81 108 ARG A C 1
ATOM 876 O O . ARG A 1 108 ? 2.813 18.307 -7.801 1.00 65.81 108 ARG A O 1
ATOM 883 N N . SER A 1 109 ? 1.800 16.373 -7.289 1.00 60.06 109 SER A N 1
ATOM 884 C CA . SER A 1 109 ? 1.260 16.157 -8.632 1.00 60.06 109 SER A CA 1
ATOM 885 C C . SER A 1 109 ? -0.082 16.902 -8.742 1.00 60.06 109 SER A C 1
ATOM 887 O O . SER A 1 109 ? -1.059 16.540 -8.090 1.00 60.06 109 SER A O 1
ATOM 889 N N . ASN A 1 110 ? -0.134 18.002 -9.496 1.00 51.25 110 ASN A N 1
ATOM 890 C CA . ASN A 1 110 ? -1.368 18.785 -9.683 1.00 51.25 110 ASN A CA 1
ATOM 891 C C . ASN A 1 110 ? -2.252 18.235 -10.819 1.00 51.25 110 ASN A C 1
ATOM 893 O O . ASN A 1 110 ? -3.206 18.899 -11.225 1.00 51.25 110 ASN A O 1
ATOM 897 N N . ARG A 1 111 ? -1.923 17.071 -11.394 1.00 58.09 111 ARG A N 1
ATOM 898 C CA . ARG A 1 111 ? -2.602 16.529 -12.573 1.00 58.09 111 ARG A CA 1
ATOM 899 C C . ARG A 1 111 ? -3.199 15.160 -12.264 1.00 58.09 111 ARG A C 1
ATOM 901 O O . ARG A 1 111 ? -2.511 14.280 -11.771 1.00 58.09 111 ARG A O 1
ATOM 908 N N . GLN A 1 112 ? -4.460 14.955 -12.646 1.00 54.47 112 GLN A N 1
ATOM 909 C CA . GLN A 1 112 ? -5.096 13.628 -12.655 1.00 54.47 112 GLN A CA 1
ATOM 910 C C . GLN A 1 112 ? -4.351 12.608 -13.540 1.00 54.47 112 GLN A C 1
ATOM 912 O O . GLN A 1 112 ? -4.541 11.413 -13.367 1.00 54.47 112 GLN A O 1
ATOM 917 N N . SER A 1 113 ? -3.490 13.062 -14.461 1.00 57.31 113 SER A N 1
ATOM 918 C CA . SER A 1 113 ? -2.623 12.203 -15.282 1.00 57.31 113 SER A CA 1
ATOM 91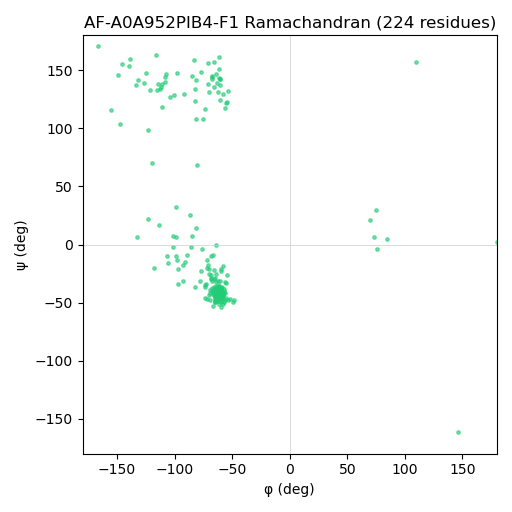9 C C . SER A 1 113 ? -1.514 11.496 -14.502 1.00 57.31 113 SER A C 1
ATOM 921 O O . SER A 1 113 ? -0.832 10.653 -15.069 1.00 57.31 113 SER A O 1
ATOM 923 N N . ASP A 1 114 ? -1.302 11.866 -13.239 1.00 69.44 114 ASP A N 1
ATOM 924 C CA . ASP A 1 114 ? -0.188 11.372 -12.430 1.00 69.44 114 ASP A CA 1
ATOM 925 C C . ASP A 1 114 ? -0.649 10.271 -11.449 1.00 69.44 114 ASP A C 1
ATOM 927 O O . ASP A 1 114 ? 0.126 9.839 -10.593 1.00 69.44 114 ASP A O 1
ATOM 931 N N . ILE A 1 115 ? -1.909 9.823 -11.574 1.00 85.12 115 ILE A N 1
ATOM 932 C CA . ILE A 1 115 ? -2.444 8.653 -10.871 1.00 85.12 115 ILE A CA 1
ATOM 933 C C . ILE A 1 115 ? -1.849 7.410 -11.523 1.00 85.12 115 ILE A C 1
ATOM 935 O O . ILE A 1 115 ? -2.099 7.127 -12.694 1.00 85.12 115 ILE A O 1
ATOM 939 N N . LEU A 1 116 ? -1.077 6.657 -10.750 1.00 90.44 116 LEU A N 1
ATOM 940 C CA . LEU A 1 116 ? -0.434 5.435 -11.214 1.00 90.44 116 LEU A CA 1
ATOM 941 C C . LEU A 1 116 ? -1.063 4.237 -10.510 1.00 90.44 116 LEU A C 1
ATOM 943 O O . LEU A 1 116 ? -1.295 4.271 -9.304 1.00 90.44 116 LEU A O 1
ATOM 947 N N . ARG A 1 117 ? -1.351 3.180 -11.270 1.00 92.12 117 ARG A N 1
ATOM 948 C CA . ARG A 1 117 ? -2.047 1.978 -10.785 1.00 92.12 117 ARG A CA 1
ATOM 949 C C . ARG A 1 117 ? -1.107 0.797 -10.692 1.00 92.12 117 ARG A C 1
ATOM 951 O O . ARG A 1 117 ? -0.288 0.649 -11.584 1.00 92.12 117 ARG A O 1
ATOM 958 N N . ALA A 1 118 ? -1.243 -0.081 -9.713 1.00 93.12 118 ALA A N 1
ATOM 959 C CA . ALA A 1 118 ? -0.583 -1.386 -9.753 1.00 93.12 118 ALA A CA 1
ATOM 960 C C . ALA A 1 118 ? -1.405 -2.447 -9.029 1.00 93.12 118 ALA A C 1
ATOM 962 O O . ALA A 1 118 ? -2.037 -2.157 -8.012 1.00 93.12 118 ALA A O 1
ATOM 963 N N . ASP A 1 119 ? -1.357 -3.674 -9.538 1.00 92.81 119 ASP A N 1
ATOM 964 C CA . ASP A 1 119 ? -2.035 -4.811 -8.926 1.00 92.81 119 ASP A CA 1
ATOM 965 C C . ASP A 1 119 ? -1.329 -5.212 -7.633 1.00 92.81 119 ASP A C 1
ATOM 967 O O . ASP A 1 119 ? -0.097 -5.310 -7.584 1.00 92.81 119 ASP A O 1
ATOM 971 N N . LEU A 1 120 ? -2.112 -5.516 -6.599 1.00 92.56 120 LEU A N 1
ATOM 972 C CA . LEU A 1 120 ? -1.607 -5.912 -5.283 1.00 92.56 120 LEU A CA 1
ATOM 973 C C . LEU A 1 120 ? -0.669 -7.122 -5.345 1.00 92.56 120 LEU A C 1
ATOM 975 O O . LEU A 1 120 ? 0.280 -7.202 -4.570 1.00 92.56 120 LEU A O 1
ATOM 979 N N . SER A 1 121 ? -0.905 -8.038 -6.286 1.00 90.50 121 SER A N 1
ATOM 980 C CA . SER A 1 121 ? -0.088 -9.236 -6.499 1.00 90.50 121 SER A CA 1
ATOM 981 C C . SER A 1 121 ? 1.294 -8.953 -7.091 1.00 90.50 121 SER A C 1
ATOM 983 O O . SER A 1 121 ? 2.159 -9.827 -7.053 1.00 90.50 121 SER A O 1
ATOM 985 N N . THR A 1 122 ? 1.497 -7.773 -7.682 1.00 89.62 122 THR A N 1
ATOM 986 C CA . THR A 1 122 ? 2.761 -7.404 -8.340 1.00 89.62 122 THR A CA 1
ATOM 987 C C . THR A 1 122 ? 3.666 -6.587 -7.427 1.00 89.62 122 THR A C 1
ATOM 989 O O . THR A 1 122 ? 4.883 -6.756 -7.469 1.00 89.62 122 THR A O 1
ATOM 992 N N . ILE A 1 123 ? 3.079 -5.751 -6.569 1.00 91.31 123 ILE A N 1
ATOM 993 C CA . ILE A 1 123 ? 3.796 -4.882 -5.631 1.00 91.31 123 ILE A CA 1
ATOM 994 C C . ILE A 1 123 ? 4.640 -5.722 -4.670 1.00 91.31 123 ILE A C 1
ATOM 996 O O . ILE A 1 123 ? 4.226 -6.785 -4.197 1.00 91.31 123 ILE A O 1
ATOM 1000 N N . HIS A 1 124 ? 5.827 -5.226 -4.322 1.00 90.06 124 HIS A N 1
ATOM 1001 C CA . HIS A 1 124 ? 6.688 -5.931 -3.382 1.00 90.06 124 HIS A CA 1
ATOM 1002 C C . HIS A 1 124 ? 5.988 -6.155 -2.019 1.00 90.06 124 HIS A C 1
ATOM 1004 O O . HIS A 1 124 ? 5.539 -5.184 -1.401 1.00 90.06 124 HIS A O 1
ATOM 1010 N N . PRO A 1 125 ? 5.970 -7.382 -1.455 1.00 87.00 125 PRO A N 1
ATOM 1011 C CA . PRO A 1 125 ? 5.136 -7.682 -0.281 1.00 87.00 125 PRO A CA 1
ATOM 1012 C C . PRO A 1 125 ? 5.417 -6.844 0.982 1.00 87.00 125 PRO A C 1
ATOM 1014 O O . PRO A 1 125 ? 4.556 -6.695 1.832 1.00 87.00 125 PRO A O 1
ATOM 1017 N N . SER A 1 126 ? 6.600 -6.236 1.118 1.00 85.81 126 SER A N 1
ATOM 1018 C CA . SER A 1 126 ? 6.971 -5.392 2.269 1.00 85.81 126 SER A CA 1
ATOM 1019 C C . SER A 1 126 ? 6.338 -4.018 2.149 1.00 85.81 126 SER A C 1
ATOM 1021 O O . SER A 1 126 ? 6.041 -3.393 3.159 1.00 85.81 126 SER A O 1
ATOM 1023 N N . ILE A 1 127 ? 6.153 -3.551 0.912 1.00 90.00 127 ILE A N 1
ATOM 1024 C CA . ILE A 1 127 ? 5.397 -2.338 0.632 1.00 90.00 127 ILE A CA 1
ATOM 1025 C C . ILE A 1 127 ? 3.928 -2.626 0.929 1.00 90.00 127 ILE A C 1
ATOM 1027 O O . ILE A 1 127 ? 3.328 -1.879 1.692 1.00 90.00 127 ILE A O 1
ATOM 1031 N N . VAL A 1 128 ? 3.389 -3.751 0.441 1.00 91.00 128 VAL A N 1
ATOM 1032 C CA . VAL A 1 128 ? 2.011 -4.176 0.745 1.00 91.00 128 VAL A CA 1
ATOM 1033 C C . VAL A 1 128 ? 1.780 -4.283 2.254 1.00 91.00 128 VAL A C 1
ATOM 1035 O O . VAL A 1 128 ? 0.820 -3.711 2.757 1.00 91.00 128 VAL A O 1
ATOM 1038 N N . LEU A 1 129 ? 2.677 -4.936 2.997 1.00 88.69 129 LEU A N 1
ATOM 1039 C CA . LEU A 1 129 ? 2.588 -5.055 4.453 1.00 88.69 129 LEU A CA 1
ATOM 1040 C C . LEU A 1 129 ? 2.601 -3.684 5.145 1.00 88.69 129 LEU A C 1
ATOM 1042 O O . LEU A 1 129 ? 1.769 -3.426 6.011 1.00 88.69 129 LEU A O 1
ATOM 1046 N N . ALA A 1 130 ? 3.504 -2.781 4.757 1.00 88.44 130 ALA A N 1
ATOM 1047 C CA . ALA A 1 130 ? 3.535 -1.427 5.308 1.00 88.44 130 ALA A CA 1
ATOM 1048 C C . ALA A 1 130 ? 2.240 -0.652 5.003 1.00 88.44 130 ALA A C 1
ATOM 1050 O O . ALA A 1 130 ? 1.708 0.034 5.874 1.00 88.44 130 ALA A O 1
ATOM 1051 N N . MET A 1 131 ? 1.689 -0.803 3.796 1.00 90.81 131 MET A N 1
ATOM 1052 C CA . MET A 1 131 ? 0.410 -0.194 3.421 1.00 90.81 131 MET A CA 1
ATOM 1053 C C . MET A 1 131 ? -0.764 -0.791 4.201 1.00 90.81 131 MET A C 1
ATOM 1055 O O . MET A 1 131 ? -1.622 -0.036 4.647 1.00 90.81 131 MET A O 1
ATOM 1059 N N . ARG A 1 132 ? -0.773 -2.108 4.445 1.00 90.31 132 ARG A N 1
ATOM 1060 C CA . ARG A 1 132 ? -1.754 -2.785 5.311 1.00 90.31 132 ARG A CA 1
ATOM 1061 C C . ARG A 1 132 ? -1.742 -2.223 6.729 1.00 90.31 132 ARG A C 1
ATOM 1063 O O . ARG A 1 132 ? -2.806 -1.965 7.287 1.00 90.31 132 ARG A O 1
ATOM 1070 N N . TRP A 1 133 ? -0.560 -1.979 7.295 1.00 87.62 133 TRP A N 1
ATOM 1071 C CA . TRP A 1 133 ? -0.433 -1.332 8.603 1.00 87.62 133 TRP A CA 1
ATOM 1072 C C . TRP A 1 133 ? -1.006 0.087 8.601 1.00 87.62 133 TRP A C 1
ATOM 1074 O O . TRP A 1 133 ? -1.844 0.400 9.445 1.00 87.62 133 TRP A O 1
ATOM 1084 N N . CYS A 1 134 ? -0.641 0.918 7.619 1.00 88.06 134 CYS A N 1
ATOM 1085 C CA . CYS A 1 134 ? -1.226 2.254 7.472 1.00 88.06 134 CYS A CA 1
ATOM 1086 C C . CYS A 1 134 ? -2.759 2.196 7.331 1.00 88.06 134 CYS A C 1
ATOM 1088 O O . CYS A 1 134 ? -3.471 2.972 7.969 1.00 88.06 134 CYS A O 1
ATOM 1090 N N . TRP A 1 135 ? -3.277 1.243 6.548 1.00 89.94 135 TRP A N 1
ATOM 1091 C CA . TRP A 1 135 ? -4.714 1.038 6.355 1.00 89.94 135 TRP A CA 1
ATOM 1092 C C . TRP A 1 135 ? -5.435 0.719 7.663 1.00 89.94 135 TRP A C 1
ATOM 1094 O O . TRP A 1 135 ? -6.468 1.316 7.967 1.00 89.94 135 TRP A O 1
ATOM 1104 N N . ALA A 1 136 ? -4.865 -0.194 8.456 1.00 83.25 136 ALA A N 1
ATOM 1105 C CA . ALA A 1 136 ? -5.403 -0.598 9.750 1.00 83.25 136 ALA A CA 1
ATOM 1106 C C . ALA A 1 136 ? -5.441 0.573 10.748 1.00 83.25 136 ALA A C 1
ATOM 1108 O O . ALA A 1 136 ? -6.364 0.673 11.557 1.00 83.25 136 ALA A O 1
ATOM 1109 N N . GLU A 1 137 ? -4.495 1.510 10.648 1.00 84.94 137 GLU A N 1
ATOM 1110 C CA . GLU A 1 137 ? -4.495 2.762 11.416 1.00 84.94 137 GLU A CA 1
ATOM 1111 C C . GLU A 1 137 ? -5.491 3.813 10.881 1.00 84.94 137 GLU A C 1
ATOM 1113 O O . GLU A 1 137 ? -5.683 4.871 11.488 1.00 84.94 137 GLU A O 1
ATOM 1118 N N . GLY A 1 138 ? -6.176 3.532 9.768 1.00 83.19 138 GLY A N 1
ATOM 1119 C CA . GLY A 1 138 ? -7.091 4.457 9.101 1.00 83.19 138 GLY A CA 1
ATOM 1120 C C . GLY A 1 138 ? -6.373 5.560 8.326 1.00 83.19 138 GLY A C 1
ATOM 1121 O O . GLY A 1 138 ? -6.900 6.667 8.220 1.00 83.19 138 GLY A O 1
ATOM 1122 N N . GLN A 1 139 ? -5.173 5.277 7.817 1.00 86.88 139 GLN A N 1
ATOM 1123 C CA . GLN A 1 139 ? -4.362 6.196 7.028 1.00 86.88 139 GLN A CA 1
ATOM 1124 C C . GLN A 1 139 ? -4.253 5.705 5.580 1.00 86.88 139 GLN A C 1
ATOM 1126 O O . GLN A 1 139 ? -3.938 4.550 5.313 1.00 86.88 139 GLN A O 1
ATOM 1131 N N . ASN A 1 140 ? -4.446 6.623 4.637 1.00 87.94 140 ASN A N 1
ATOM 1132 C CA . ASN A 1 140 ? -4.258 6.418 3.196 1.00 87.94 140 ASN A CA 1
ATOM 1133 C C . ASN A 1 140 ? -3.252 7.412 2.595 1.00 87.94 140 ASN A C 1
ATOM 1135 O O . ASN A 1 140 ? -3.237 7.690 1.396 1.00 87.94 140 ASN A O 1
ATOM 1139 N N . GLN A 1 141 ? -2.401 7.968 3.452 1.00 89.25 141 GLN A N 1
ATOM 1140 C CA . GLN A 1 141 ? -1.254 8.770 3.064 1.00 89.25 141 GLN A CA 1
ATOM 1141 C C . GLN A 1 141 ? 0.003 8.021 3.472 1.00 89.25 141 GLN A C 1
ATOM 1143 O O . GLN A 1 141 ? 0.063 7.441 4.554 1.00 89.25 141 GLN A O 1
ATOM 1148 N N . THR A 1 142 ? 1.004 8.020 2.605 1.00 86.31 142 THR A N 1
ATOM 1149 C CA . THR A 1 142 ? 2.311 7.450 2.911 1.00 86.31 142 THR A CA 1
ATOM 1150 C C . THR A 1 142 ? 3.344 8.535 3.113 1.00 86.31 142 THR A C 1
ATOM 1152 O O . THR A 1 142 ? 3.349 9.580 2.456 1.00 86.31 142 THR A O 1
ATOM 1155 N N . THR A 1 143 ? 4.276 8.244 4.010 1.00 87.25 143 THR A N 1
ATOM 1156 C CA . THR A 1 143 ? 5.544 8.946 4.129 1.00 87.25 143 THR A CA 1
ATOM 1157 C C . THR A 1 143 ? 6.681 7.982 3.822 1.00 87.25 143 THR A C 1
ATOM 1159 O O . THR A 1 143 ? 6.524 6.762 3.841 1.00 87.25 143 THR A O 1
ATOM 1162 N N . VAL A 1 144 ? 7.855 8.539 3.555 1.00 87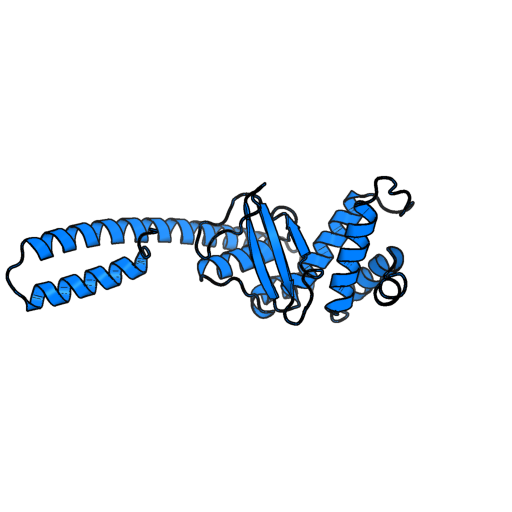.06 144 VAL A N 1
ATOM 1163 C CA . VAL A 1 144 ? 9.059 7.759 3.255 1.00 87.06 144 VAL A CA 1
ATOM 1164 C C . VAL A 1 144 ? 9.453 6.841 4.423 1.00 87.06 144 VAL A C 1
ATOM 1166 O O . VAL A 1 144 ? 9.967 5.746 4.206 1.00 87.06 144 VAL A O 1
ATOM 1169 N N . GLU A 1 145 ? 9.170 7.257 5.661 1.00 86.50 145 GLU A N 1
ATOM 1170 C CA . GLU A 1 145 ? 9.493 6.491 6.870 1.00 86.50 145 GLU A CA 1
ATOM 1171 C C . GLU A 1 145 ? 8.666 5.207 6.997 1.00 86.50 145 GLU A C 1
ATOM 1173 O O . GLU A 1 145 ? 9.171 4.211 7.514 1.00 86.50 145 GLU A O 1
ATOM 1178 N N . ASN A 1 146 ? 7.443 5.174 6.449 1.00 85.12 146 ASN A N 1
ATOM 1179 C CA . ASN A 1 146 ? 6.608 3.967 6.444 1.00 85.12 146 ASN A CA 1
ATOM 1180 C C . ASN A 1 146 ? 7.286 2.794 5.712 1.00 85.12 146 ASN A C 1
ATOM 1182 O O . ASN A 1 146 ? 6.978 1.638 5.980 1.00 85.12 146 ASN A O 1
ATOM 1186 N N . PHE A 1 147 ? 8.231 3.080 4.808 1.00 86.06 147 PHE A N 1
ATOM 1187 C CA . PHE A 1 147 ? 8.902 2.086 3.968 1.00 86.06 147 PHE A CA 1
ATOM 1188 C C . PHE A 1 147 ? 10.392 1.927 4.274 1.00 86.06 147 PHE A C 1
ATOM 1190 O O . PHE A 1 147 ? 11.133 1.352 3.469 1.00 86.06 147 PHE A O 1
ATOM 1197 N N . LYS A 1 148 ? 10.848 2.409 5.436 1.00 80.25 148 LYS A N 1
ATOM 1198 C CA . LYS A 1 148 ? 12.255 2.358 5.846 1.00 80.25 148 LYS A CA 1
ATOM 1199 C C . LYS A 1 148 ? 12.847 0.947 5.747 1.00 80.25 148 LYS A C 1
ATOM 1201 O O . LYS A 1 148 ? 13.880 0.774 5.108 1.00 80.25 148 LYS A O 1
ATOM 1206 N N . THR A 1 149 ? 12.141 -0.065 6.252 1.00 74.19 149 THR A N 1
ATOM 1207 C CA . THR A 1 149 ? 12.570 -1.475 6.205 1.00 74.19 149 THR A CA 1
ATOM 1208 C C . THR A 1 149 ? 12.772 -1.981 4.775 1.00 74.19 149 THR A C 1
ATOM 1210 O O . THR A 1 149 ? 13.758 -2.654 4.485 1.00 74.19 149 THR A O 1
ATOM 1213 N N . TYR A 1 150 ? 11.874 -1.626 3.848 1.00 78.44 150 TYR A N 1
ATOM 1214 C CA . TYR A 1 150 ? 12.035 -1.987 2.438 1.00 78.44 150 TYR A CA 1
ATOM 1215 C C . TYR A 1 150 ? 13.266 -1.306 1.831 1.00 78.44 150 TYR A C 1
ATOM 1217 O O . TYR A 1 150 ? 14.079 -1.958 1.175 1.00 78.44 150 TYR A O 1
ATOM 1225 N N . ARG A 1 151 ? 13.438 -0.007 2.086 1.00 78.56 151 ARG A N 1
ATOM 1226 C CA . ARG A 1 151 ? 14.573 0.760 1.564 1.00 78.56 151 ARG A CA 1
ATOM 1227 C C . ARG A 1 151 ? 15.914 0.243 2.079 1.00 78.56 151 ARG A C 1
ATOM 1229 O O . ARG A 1 151 ? 16.847 0.142 1.292 1.00 78.56 151 ARG A O 1
ATOM 1236 N N . GLU A 1 152 ? 15.994 -0.118 3.355 1.00 74.38 152 GLU A N 1
ATOM 1237 C CA . GLU A 1 152 ? 17.184 -0.724 3.962 1.00 74.38 152 GLU A CA 1
ATOM 1238 C C . GLU A 1 152 ? 17.462 -2.118 3.379 1.00 74.38 152 GLU A C 1
ATOM 1240 O O . GLU A 1 152 ? 18.604 -2.419 3.042 1.00 74.38 152 GLU A O 1
ATOM 1245 N N . SER A 1 153 ? 16.424 -2.931 3.139 1.00 70.56 153 SER A N 1
ATOM 1246 C CA . SER A 1 153 ? 16.583 -4.261 2.525 1.00 70.56 153 SER A CA 1
ATOM 1247 C C . SER A 1 153 ? 17.111 -4.218 1.083 1.00 70.56 153 SER A C 1
ATOM 1249 O O . SER A 1 153 ? 17.882 -5.089 0.684 1.00 70.56 153 SER A O 1
ATOM 1251 N N . ARG A 1 154 ? 16.783 -3.172 0.303 1.00 68.56 154 ARG A N 1
ATOM 1252 C CA . ARG A 1 154 ? 17.349 -2.987 -1.050 1.00 68.56 154 ARG A CA 1
ATOM 1253 C C . ARG A 1 154 ? 18.856 -2.720 -1.035 1.00 68.56 154 ARG A C 1
ATOM 1255 O O . ARG A 1 154 ? 19.496 -2.910 -2.066 1.00 68.56 154 ARG A O 1
ATOM 1262 N N . LEU A 1 155 ? 19.405 -2.251 0.088 1.00 58.88 155 LEU A N 1
ATOM 1263 C CA . LEU A 1 155 ? 20.790 -1.799 0.193 1.00 58.88 155 LEU A CA 1
ATOM 1264 C C . LEU A 1 155 ? 21.786 -2.898 0.568 1.00 58.88 155 LEU A C 1
ATOM 1266 O O . LEU A 1 155 ? 22.983 -2.625 0.479 1.00 58.88 155 LEU A O 1
ATOM 1270 N N . GLY A 1 156 ? 21.370 -4.113 0.953 1.00 51.09 156 GLY A N 1
ATOM 1271 C CA . GLY A 1 156 ? 22.413 -5.067 1.331 1.00 51.09 156 GLY A CA 1
ATOM 1272 C C . GLY A 1 156 ? 22.114 -6.479 1.796 1.00 51.09 156 GLY A C 1
ATOM 1273 O O . GLY A 1 156 ? 23.104 -7.144 2.074 1.00 51.09 156 GLY A O 1
ATOM 1274 N N . ASP A 1 157 ? 20.883 -6.998 1.873 1.00 53.16 157 ASP A N 1
ATOM 1275 C CA . ASP A 1 157 ? 20.775 -8.426 2.215 1.00 53.16 157 ASP A CA 1
ATOM 1276 C C . ASP A 1 157 ? 19.488 -9.106 1.732 1.00 53.16 157 ASP A C 1
ATOM 1278 O O . ASP A 1 157 ? 18.384 -8.778 2.161 1.00 53.16 157 ASP A O 1
ATOM 1282 N N . GLN A 1 158 ? 19.653 -10.079 0.831 1.00 56.00 158 GLN A N 1
ATOM 1283 C CA . GLN A 1 158 ? 18.640 -11.089 0.494 1.00 56.00 158 GLN A CA 1
ATOM 1284 C C . GLN A 1 158 ? 18.936 -12.398 1.242 1.00 56.00 158 GLN A C 1
ATOM 1286 O O . GLN A 1 158 ? 18.729 -13.486 0.706 1.00 56.00 158 GLN A O 1
ATOM 1291 N N . SER A 1 159 ? 19.494 -12.311 2.450 1.00 61.88 159 SER A N 1
ATOM 1292 C CA . SER A 1 159 ? 19.719 -13.480 3.290 1.00 61.88 159 SER A CA 1
ATOM 1293 C C . SER A 1 159 ? 18.394 -14.168 3.627 1.00 61.88 159 SER A C 1
ATOM 1295 O O . SER A 1 159 ? 17.334 -13.540 3.712 1.00 61.88 159 SER A O 1
ATOM 1297 N N . GLU A 1 160 ? 18.449 -15.482 3.849 1.00 65.19 160 GLU A N 1
ATOM 1298 C CA . GLU A 1 160 ? 17.303 -16.274 4.323 1.00 65.19 160 GLU A CA 1
ATOM 1299 C C . GLU A 1 160 ? 16.706 -15.688 5.622 1.00 65.19 160 GLU A C 1
ATOM 1301 O O . GLU A 1 160 ? 15.506 -15.791 5.882 1.00 65.19 160 GLU A O 1
ATOM 1306 N N . GLU A 1 161 ? 17.521 -14.982 6.411 1.00 65.25 161 GLU A N 1
ATOM 1307 C CA . GLU A 1 161 ? 17.105 -14.246 7.606 1.00 65.25 161 GLU A CA 1
ATOM 1308 C C . GLU A 1 161 ? 16.118 -13.111 7.283 1.00 65.25 161 GLU A C 1
ATOM 1310 O O . GLU A 1 161 ? 15.086 -12.982 7.939 1.00 65.25 161 GLU A O 1
ATOM 1315 N N . ALA A 1 162 ? 16.346 -12.329 6.224 1.00 64.50 162 ALA A N 1
ATOM 1316 C CA . ALA A 1 162 ? 15.412 -11.277 5.815 1.00 64.50 162 ALA A CA 1
ATOM 1317 C C . ALA A 1 162 ? 14.053 -11.852 5.370 1.00 64.50 162 ALA A C 1
ATOM 1319 O O . ALA A 1 162 ? 12.997 -11.272 5.647 1.00 64.50 162 ALA A O 1
ATOM 1320 N N . GLN A 1 163 ? 14.066 -13.017 4.715 1.00 68.94 163 GLN A N 1
ATOM 1321 C CA . GLN A 1 163 ? 12.847 -13.706 4.297 1.00 68.94 163 GLN A CA 1
ATOM 1322 C C . GLN A 1 163 ? 12.069 -14.269 5.495 1.00 68.94 163 GLN A C 1
ATOM 1324 O O . GLN A 1 163 ? 10.857 -14.068 5.586 1.00 68.94 163 GLN A O 1
ATOM 1329 N N . THR A 1 164 ? 12.755 -14.891 6.456 1.00 74.88 164 THR A N 1
ATOM 1330 C CA . THR A 1 164 ? 12.118 -15.407 7.682 1.00 74.88 164 THR A CA 1
ATOM 1331 C C . THR A 1 164 ? 11.532 -14.296 8.556 1.00 74.88 164 THR A C 1
ATOM 1333 O O . THR A 1 164 ? 10.428 -14.453 9.079 1.00 74.88 164 THR A O 1
ATOM 1336 N N . VAL A 1 165 ? 12.204 -13.143 8.670 1.00 73.06 165 VAL A N 1
ATOM 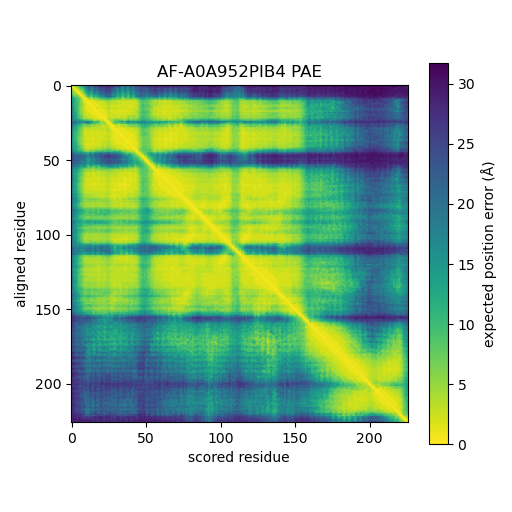1337 C CA . VAL A 1 165 ? 11.671 -11.964 9.377 1.00 73.06 165 VAL A CA 1
ATOM 1338 C C . VAL A 1 165 ? 10.381 -11.466 8.725 1.00 73.06 165 VAL A C 1
ATOM 1340 O O . VAL A 1 165 ? 9.426 -11.136 9.426 1.00 73.06 165 VAL A O 1
ATOM 1343 N N . ARG A 1 166 ? 10.314 -11.441 7.391 1.00 67.56 166 ARG A N 1
ATOM 1344 C CA . ARG A 1 166 ? 9.108 -11.019 6.671 1.00 67.56 166 ARG A CA 1
ATOM 1345 C C . ARG A 1 166 ? 7.934 -11.962 6.914 1.00 67.56 166 ARG A C 1
ATOM 1347 O O . ARG A 1 166 ? 6.867 -11.502 7.302 1.00 67.56 166 ARG A O 1
ATOM 1354 N N . GLU A 1 167 ? 8.152 -13.267 6.754 1.00 78.06 167 GLU A N 1
ATOM 1355 C CA . GLU A 1 167 ? 7.121 -14.275 7.030 1.00 78.06 167 GLU A CA 1
ATOM 1356 C C . GLU A 1 167 ? 6.633 -14.202 8.482 1.00 78.06 167 GLU A C 1
ATOM 1358 O O . GLU A 1 167 ? 5.448 -14.393 8.759 1.00 78.06 167 GLU A O 1
ATOM 1363 N N . PHE A 1 168 ? 7.534 -13.909 9.424 1.00 77.38 168 PHE A N 1
ATOM 1364 C CA . PHE A 1 168 ? 7.175 -13.685 10.819 1.00 77.38 168 PHE A CA 1
ATOM 1365 C C . PHE A 1 168 ? 6.291 -12.443 10.998 1.00 77.38 168 PHE A C 1
ATOM 1367 O O . PHE A 1 168 ? 5.285 -12.522 11.702 1.00 77.38 168 PHE A O 1
ATOM 1374 N N . LEU A 1 169 ? 6.626 -11.318 10.358 1.00 74.69 169 LEU A N 1
ATOM 1375 C CA . LEU A 1 169 ? 5.831 -10.089 10.433 1.00 74.69 169 LEU A CA 1
ATOM 1376 C C . LEU A 1 169 ? 4.446 -10.245 9.792 1.00 74.69 169 LEU A C 1
ATOM 1378 O O . LEU A 1 169 ? 3.472 -9.766 10.368 1.00 74.69 169 LEU A O 1
ATOM 1382 N N . ASP A 1 170 ? 4.342 -10.953 8.665 1.00 74.12 170 ASP A N 1
ATOM 1383 C CA . ASP A 1 170 ? 3.054 -11.264 8.034 1.00 74.12 170 ASP A CA 1
ATOM 1384 C C . ASP A 1 170 ? 2.187 -12.118 8.970 1.00 74.12 170 ASP A C 1
ATOM 1386 O O . ASP A 1 170 ? 1.037 -11.782 9.249 1.00 74.12 170 ASP A O 1
ATOM 1390 N N . ARG A 1 171 ? 2.754 -13.181 9.560 1.00 79.12 171 ARG A N 1
ATOM 1391 C CA . ARG A 1 171 ? 2.044 -14.003 10.560 1.00 79.12 171 ARG A CA 1
ATOM 1392 C C . ARG A 1 171 ? 1.635 -13.197 11.791 1.00 79.12 171 ARG A C 1
ATOM 1394 O O . ARG A 1 171 ? 0.568 -13.444 12.359 1.00 79.12 171 ARG A O 1
ATOM 1401 N N . LEU A 1 172 ? 2.474 -12.259 12.226 1.00 78.38 172 LEU A N 1
ATOM 1402 C CA . LEU A 1 172 ? 2.178 -11.379 13.353 1.00 78.38 172 LEU A CA 1
ATOM 1403 C C . LEU A 1 172 ? 1.013 -10.443 13.019 1.00 78.38 172 LEU A C 1
ATOM 1405 O O . LEU A 1 172 ? 0.113 -10.310 13.844 1.00 78.38 172 LEU A O 1
ATOM 1409 N N . PHE A 1 173 ? 0.978 -9.877 11.809 1.00 77.81 173 PHE A N 1
ATOM 1410 C CA . PHE A 1 173 ? -0.151 -9.081 11.328 1.00 77.81 173 PHE A CA 1
ATOM 1411 C C . PHE A 1 173 ? -1.454 -9.892 11.345 1.00 77.81 173 PHE A C 1
ATOM 1413 O O . PHE A 1 173 ? -2.415 -9.472 11.985 1.00 77.81 173 PHE A O 1
ATOM 1420 N N . GLU A 1 174 ? -1.469 -11.091 10.758 1.00 81.00 174 GLU A N 1
ATOM 1421 C CA . GLU A 1 174 ? -2.657 -11.965 10.747 1.00 81.00 174 GLU A CA 1
ATOM 1422 C C . GLU A 1 174 ? -3.127 -12.341 12.162 1.00 81.00 174 GLU A C 1
ATOM 1424 O O . GLU A 1 174 ? -4.324 -12.365 12.475 1.00 81.00 174 GLU A O 1
ATOM 1429 N N . THR A 1 175 ? -2.175 -12.586 13.067 1.00 78.94 175 THR A N 1
ATOM 1430 C CA . THR A 1 175 ? -2.474 -12.858 14.478 1.00 78.94 175 THR A CA 1
ATOM 1431 C C . THR A 1 175 ? -3.101 -11.636 15.150 1.00 78.94 175 THR A C 1
ATOM 1433 O O . THR A 1 175 ? -4.084 -11.776 15.879 1.00 78.94 175 THR A O 1
ATOM 1436 N N . CYS A 1 176 ? -2.576 -10.437 14.888 1.00 73.94 176 CYS A N 1
ATOM 1437 C CA . CYS A 1 176 ? -3.129 -9.183 15.393 1.00 73.94 176 CYS A CA 1
ATOM 1438 C C . CYS A 1 176 ? -4.538 -8.914 14.851 1.00 73.94 176 CYS A C 1
ATOM 1440 O O . CYS A 1 176 ? -5.404 -8.532 15.635 1.00 73.94 176 CYS A O 1
ATOM 1442 N N . VAL A 1 177 ? -4.796 -9.161 13.563 1.00 75.31 177 VAL A N 1
ATOM 1443 C CA . VAL A 1 177 ? -6.137 -9.049 12.958 1.00 75.31 177 VAL A CA 1
ATOM 1444 C C . VAL A 1 177 ? -7.110 -10.005 13.645 1.00 75.31 177 VAL A C 1
ATOM 1446 O O . VAL A 1 177 ? -8.160 -9.587 14.137 1.00 75.31 177 VAL A O 1
ATOM 1449 N N . THR A 1 178 ? -6.721 -11.272 13.790 1.00 77.69 178 THR A N 1
ATOM 1450 C CA . THR A 1 178 ? -7.540 -12.295 14.453 1.00 77.69 178 THR A CA 1
ATOM 1451 C C . THR A 1 178 ? -7.846 -11.927 15.911 1.00 77.69 178 THR A C 1
ATOM 1453 O O . THR A 1 178 ? -8.968 -12.106 16.396 1.00 77.69 178 THR A O 1
ATOM 1456 N N . GLU A 1 179 ? -6.859 -11.416 16.646 1.00 74.75 179 GLU A N 1
ATOM 1457 C CA . GLU A 1 179 ? -7.040 -11.015 18.042 1.00 74.75 179 GLU A CA 1
ATOM 1458 C C . GLU A 1 179 ? -7.871 -9.731 18.170 1.00 74.75 179 GLU A C 1
ATOM 1460 O O . GLU A 1 179 ? -8.693 -9.609 19.086 1.00 74.75 179 GLU A O 1
ATOM 1465 N N . ALA A 1 180 ? -7.737 -8.806 17.217 1.00 70.56 180 ALA A N 1
ATOM 1466 C CA . ALA A 1 180 ? -8.596 -7.637 17.112 1.00 70.56 180 ALA A CA 1
ATOM 1467 C C . ALA A 1 180 ? -10.053 -8.061 16.886 1.00 70.56 180 ALA A C 1
ATOM 1469 O O . ALA A 1 180 ? -10.925 -7.615 17.628 1.00 70.56 180 ALA A O 1
ATOM 1470 N N . GLU A 1 181 ? -10.341 -8.988 15.967 1.00 74.38 181 GLU A N 1
ATOM 1471 C CA . GLU A 1 181 ? -11.699 -9.516 15.770 1.00 74.38 181 GLU A CA 1
ATOM 1472 C C . GLU A 1 181 ? -12.285 -10.143 17.039 1.00 74.38 181 GLU A C 1
ATOM 1474 O O . GLU A 1 181 ? -13.441 -9.884 17.395 1.00 74.38 181 GLU A O 1
ATOM 1479 N N . LYS A 1 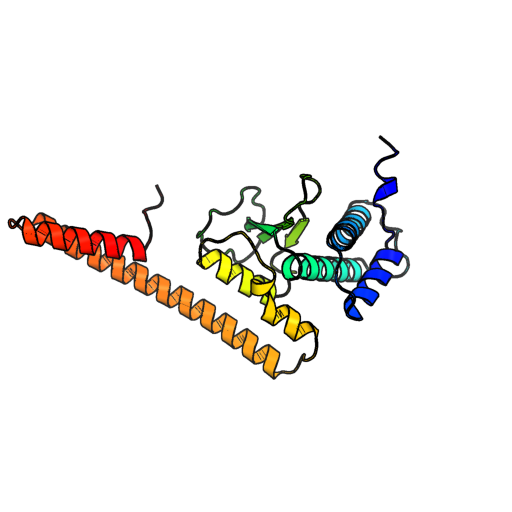182 ? -11.502 -10.962 17.752 1.00 77.44 182 LYS A N 1
ATOM 1480 C CA . LYS A 1 182 ? -11.934 -11.525 19.041 1.00 77.44 182 LYS A CA 1
ATOM 1481 C C . LYS A 1 182 ? -12.245 -10.417 20.037 1.00 77.44 182 LYS A C 1
ATOM 1483 O O . LYS A 1 182 ? -13.287 -10.473 20.692 1.00 77.44 182 LYS A O 1
ATOM 1488 N N . SER A 1 183 ? -11.389 -9.401 20.112 1.00 69.94 183 SER A N 1
ATOM 1489 C CA . SER A 1 183 ? -11.576 -8.239 20.981 1.00 69.94 183 SER A CA 1
ATOM 1490 C C . SER A 1 183 ? -12.853 -7.475 20.626 1.00 69.94 183 SER A C 1
ATOM 1492 O O . SER A 1 183 ? -13.638 -7.179 21.528 1.00 69.94 183 SER A O 1
ATOM 1494 N N . LYS A 1 184 ? -13.153 -7.269 19.333 1.00 78.38 184 LYS A N 1
ATOM 1495 C CA . LYS A 1 184 ? -14.425 -6.688 18.864 1.00 78.38 184 LYS A CA 1
ATOM 1496 C C . LYS A 1 184 ? -15.626 -7.529 19.310 1.00 78.38 184 LYS A C 1
ATOM 1498 O O . LYS A 1 184 ? -16.587 -6.991 19.855 1.00 78.38 184 LYS A O 1
ATOM 1503 N N . ARG A 1 185 ? -15.572 -8.861 19.156 1.00 78.94 185 ARG A N 1
ATOM 1504 C CA . ARG A 1 185 ? -16.653 -9.778 19.587 1.00 78.94 185 ARG A CA 1
ATOM 1505 C C . ARG A 1 185 ? -16.865 -9.758 21.103 1.00 78.94 185 ARG A C 1
ATOM 1507 O O . ARG A 1 185 ? -18.009 -9.788 21.562 1.00 78.94 185 ARG A O 1
ATOM 1514 N N . ILE A 1 186 ? -15.783 -9.732 21.884 1.00 78.69 186 ILE A N 1
ATOM 1515 C CA . ILE A 1 186 ? -15.834 -9.643 23.350 1.00 78.69 186 ILE A CA 1
ATOM 1516 C C . ILE A 1 186 ? -16.436 -8.303 23.764 1.00 78.69 186 ILE A C 1
ATOM 1518 O O . ILE A 1 186 ? -17.363 -8.289 24.577 1.00 78.69 186 ILE A O 1
ATOM 1522 N N . ALA A 1 187 ? -15.963 -7.208 23.165 1.00 77.88 187 ALA A N 1
ATOM 1523 C CA . ALA A 1 187 ? -16.487 -5.876 23.409 1.00 77.88 187 ALA A CA 1
ATOM 1524 C C . ALA A 1 187 ? -17.992 -5.830 23.104 1.00 77.88 187 ALA A C 1
ATOM 1526 O O . ALA A 1 187 ? -18.763 -5.472 23.993 1.00 77.88 187 ALA A O 1
ATOM 1527 N N . HIS A 1 188 ? -18.425 -6.325 21.935 1.00 80.19 188 HIS A N 1
ATOM 1528 C CA . HIS A 1 188 ? -19.835 -6.400 21.521 1.00 80.19 188 HIS A CA 1
ATOM 1529 C C . HIS A 1 188 ? -20.723 -7.115 22.542 1.00 80.19 188 HIS A C 1
ATOM 1531 O O . HIS A 1 188 ? -21.755 -6.594 22.968 1.00 80.19 188 HIS A O 1
ATOM 1537 N N . ARG A 1 189 ? -20.291 -8.287 23.017 1.00 82.75 189 ARG A N 1
ATOM 1538 C CA . ARG A 1 189 ? -21.013 -9.027 24.063 1.00 82.75 189 ARG A CA 1
ATOM 1539 C C . ARG A 1 189 ? -21.062 -8.266 25.387 1.00 82.75 189 ARG A C 1
ATOM 1541 O O . ARG A 1 189 ? -22.098 -8.277 26.049 1.00 82.75 189 ARG A O 1
ATOM 1548 N N . ALA A 1 190 ? -19.957 -7.639 25.790 1.00 82.75 190 ALA A N 1
ATOM 1549 C CA . ALA A 1 190 ? -19.878 -6.881 27.034 1.00 82.75 190 ALA A CA 1
ATOM 1550 C C . ALA A 1 190 ? -20.809 -5.664 27.010 1.00 82.75 190 ALA A C 1
ATOM 1552 O O . ALA A 1 190 ? -21.530 -5.429 27.974 1.00 82.75 190 ALA A O 1
ATOM 1553 N N . TRP A 1 191 ? -20.874 -4.943 25.897 1.00 88.31 191 TRP A N 1
ATOM 1554 C CA . TRP A 1 191 ? -21.788 -3.815 25.759 1.00 88.31 191 TRP A CA 1
ATOM 1555 C C . TRP A 1 191 ? -23.250 -4.240 25.770 1.00 88.31 191 TRP A C 1
ATOM 1557 O O . TRP A 1 191 ? -24.043 -3.590 26.437 1.00 88.31 191 TRP A O 1
ATOM 1567 N N . TRP A 1 192 ? -23.620 -5.352 25.120 1.00 85.25 192 TRP A N 1
ATOM 1568 C CA . TRP A 1 192 ? -24.999 -5.855 25.198 1.00 85.25 192 TRP A CA 1
ATOM 1569 C C . TRP A 1 192 ? -25.396 -6.213 26.632 1.00 85.25 192 TRP A C 1
ATOM 1571 O O . TRP A 1 192 ? -26.512 -5.907 27.054 1.00 85.25 192 TRP A O 1
ATOM 1581 N N . ARG A 1 193 ? -24.468 -6.783 27.414 1.00 86.31 193 ARG A N 1
ATOM 1582 C CA . ARG A 1 193 ? -24.677 -6.994 28.855 1.00 86.31 193 ARG A CA 1
ATOM 1583 C C . ARG A 1 193 ? -24.872 -5.666 29.588 1.00 86.31 193 ARG A C 1
ATOM 1585 O O . ARG A 1 193 ? -25.888 -5.502 30.255 1.00 86.31 193 ARG A O 1
ATOM 1592 N N . LEU A 1 194 ? -23.980 -4.693 29.398 1.00 86.69 194 LEU A N 1
ATOM 1593 C CA . LEU A 1 194 ? -24.091 -3.374 30.037 1.00 86.69 194 LEU A CA 1
ATOM 1594 C C . LEU A 1 194 ? -25.374 -2.628 29.631 1.00 86.69 194 LEU A C 1
ATOM 1596 O O . LEU A 1 194 ? -25.983 -1.968 30.464 1.00 86.69 194 LEU A O 1
ATOM 1600 N N . SER A 1 195 ? -25.828 -2.768 28.385 1.00 85.31 195 SER A N 1
ATOM 1601 C CA . SER A 1 195 ? -27.085 -2.196 27.885 1.00 85.31 195 SER A CA 1
ATOM 1602 C C . SER A 1 195 ? -28.301 -2.772 28.620 1.00 85.31 195 SER A C 1
ATOM 1604 O O . SER A 1 195 ? -29.197 -2.036 29.052 1.00 85.31 195 SER A O 1
ATOM 1606 N N . SER A 1 196 ? -28.299 -4.089 28.852 1.00 84.12 196 SER A N 1
ATOM 1607 C CA . SER A 1 196 ? -29.326 -4.740 29.669 1.00 84.12 196 SER A CA 1
ATOM 1608 C C . SER A 1 196 ? -29.277 -4.281 31.135 1.00 84.12 196 SER A C 1
ATOM 1610 O O . SER A 1 196 ? -30.319 -3.981 31.718 1.00 84.12 196 SER A O 1
ATOM 1612 N N . GLU A 1 197 ? -28.078 -4.106 31.703 1.00 85.69 197 GLU A N 1
ATOM 1613 C CA . GLU A 1 197 ? -27.890 -3.599 33.068 1.00 85.69 197 GLU A CA 1
ATOM 1614 C C . GLU A 1 197 ? -28.395 -2.157 33.206 1.00 85.69 197 GLU A C 1
ATOM 1616 O O . GLU A 1 197 ? -29.163 -1.872 34.124 1.00 85.69 197 GLU A O 1
ATOM 1621 N N . VAL A 1 198 ? -28.067 -1.272 32.256 1.00 86.25 198 VAL A N 1
ATOM 1622 C CA . VAL A 1 198 ? -28.564 0.115 32.198 1.00 86.25 198 VAL A CA 1
ATOM 1623 C C . VAL A 1 198 ? -30.089 0.165 32.166 1.00 86.25 198 VAL A C 1
ATOM 1625 O O . VAL A 1 198 ? -30.680 1.014 32.828 1.00 86.25 198 VAL A O 1
ATOM 1628 N N . SER A 1 199 ? -30.727 -0.748 31.431 1.00 78.94 199 SER A N 1
ATOM 1629 C CA . SER A 1 199 ? -32.190 -0.807 31.314 1.00 78.94 199 SER A CA 1
ATOM 1630 C C . SER A 1 199 ? -32.875 -1.261 32.610 1.00 78.94 199 SER A C 1
ATOM 1632 O O . SER A 1 199 ? -34.029 -0.919 32.852 1.00 78.94 199 SER A O 1
ATOM 1634 N N . SER A 1 200 ? -32.163 -2.015 33.451 1.00 82.75 200 SER A N 1
ATOM 1635 C CA . SER A 1 200 ? -32.666 -2.554 34.724 1.00 82.75 200 SER A CA 1
ATOM 1636 C C . SER A 1 200 ? -32.272 -1.730 35.961 1.00 82.75 200 SER A C 1
ATOM 1638 O O . SER A 1 200 ? -32.828 -1.932 37.041 1.00 82.75 200 SER A O 1
ATOM 1640 N N . CYS A 1 201 ? -31.326 -0.796 35.825 1.00 82.31 201 CYS A N 1
ATOM 1641 C CA . CYS A 1 201 ? -30.762 -0.041 36.940 1.00 82.31 201 CYS A CA 1
ATOM 1642 C C . CYS A 1 201 ? -31.524 1.274 37.185 1.00 82.31 201 CYS A C 1
ATOM 1644 O O . CYS A 1 201 ? -31.729 2.069 36.270 1.00 82.31 201 CYS A O 1
ATOM 1646 N N . GLN A 1 202 ? -31.926 1.530 38.434 1.00 80.31 202 GLN A N 1
ATOM 1647 C CA . GLN A 1 202 ? -32.673 2.741 38.814 1.00 80.31 202 GLN A CA 1
ATOM 1648 C C . GLN A 1 202 ? -31.774 3.899 39.284 1.00 80.31 202 GLN A C 1
ATOM 1650 O O . GLN A 1 202 ? -32.216 5.050 39.312 1.00 80.31 202 GLN A O 1
ATOM 1655 N N . ASP A 1 203 ? -30.516 3.625 39.644 1.00 90.69 203 ASP A N 1
ATOM 1656 C CA . ASP A 1 203 ? -29.585 4.649 40.118 1.00 90.69 203 ASP A CA 1
ATOM 1657 C C . ASP A 1 203 ? -28.926 5.412 38.951 1.00 90.69 203 ASP A C 1
ATOM 1659 O O . ASP A 1 203 ? -28.278 4.863 38.060 1.00 90.69 203 ASP A O 1
ATOM 1663 N N . LYS A 1 204 ? -29.079 6.739 38.971 1.00 84.12 204 LYS A N 1
ATOM 1664 C CA . LYS A 1 204 ? -28.603 7.632 37.909 1.00 84.12 204 LYS A CA 1
ATOM 1665 C C . LYS A 1 204 ? -27.076 7.713 37.838 1.00 84.12 204 LYS A C 1
ATOM 1667 O O . LYS A 1 204 ? -26.545 7.957 36.751 1.00 84.12 204 LYS A O 1
ATOM 1672 N N . GLN A 1 205 ? -26.360 7.549 38.956 1.00 87.19 205 GLN A N 1
ATOM 1673 C CA . GLN A 1 205 ? -24.894 7.626 38.953 1.00 87.19 205 GLN A CA 1
ATOM 1674 C C . GLN A 1 205 ? -24.265 6.385 38.320 1.00 87.19 205 GLN A C 1
ATOM 1676 O O . GLN A 1 205 ? -23.406 6.517 37.444 1.00 87.19 205 GLN A O 1
ATOM 1681 N N . THR A 1 206 ? -24.731 5.197 38.697 1.00 82.88 206 THR A N 1
ATOM 1682 C CA . THR A 1 206 ? -24.314 3.929 38.081 1.00 82.88 206 THR A CA 1
ATOM 1683 C C . THR A 1 206 ? -24.673 3.873 36.598 1.00 82.88 206 THR A C 1
ATOM 1685 O O . THR A 1 206 ? -23.800 3.562 35.788 1.00 82.88 206 THR A O 1
ATOM 1688 N N . VAL A 1 207 ? -25.873 4.308 36.193 1.00 85.81 207 VAL A N 1
ATOM 1689 C CA . VAL A 1 207 ? -26.236 4.421 34.764 1.00 85.81 207 VAL A CA 1
ATOM 1690 C C . VAL A 1 207 ? -25.254 5.307 33.989 1.00 85.81 207 VAL A C 1
ATOM 1692 O O . VAL A 1 207 ? -24.847 4.958 32.880 1.00 85.81 207 VAL A O 1
ATOM 1695 N N . LYS A 1 208 ? -24.820 6.440 34.556 1.00 87.31 208 LYS A N 1
ATOM 1696 C CA . LYS A 1 208 ? -23.844 7.327 33.900 1.00 87.31 208 LYS A CA 1
ATOM 1697 C C . LYS A 1 208 ? -22.477 6.652 33.724 1.00 87.31 208 LYS A C 1
ATOM 1699 O O . LYS A 1 208 ? -21.846 6.830 32.684 1.00 87.31 208 LYS A O 1
ATOM 1704 N N . GLN A 1 209 ? -22.025 5.875 34.709 1.00 89.06 209 GLN A N 1
ATOM 1705 C CA . GLN A 1 209 ? -20.769 5.121 34.622 1.00 89.06 209 GLN A CA 1
ATOM 1706 C C . GLN A 1 209 ? -20.854 3.973 33.609 1.00 89.06 209 GLN A C 1
ATOM 1708 O O . GLN A 1 209 ? -19.926 3.787 32.824 1.00 89.06 209 GLN A O 1
ATOM 1713 N N . LEU A 1 210 ? -21.970 3.239 33.585 1.00 86.50 210 LEU A N 1
ATOM 1714 C CA . LEU A 1 210 ? -22.212 2.162 32.623 1.00 86.50 210 LEU A CA 1
ATOM 1715 C C . LEU A 1 210 ? -22.249 2.699 31.189 1.00 86.50 210 LEU A C 1
ATOM 1717 O O . LEU A 1 210 ? -21.569 2.157 30.326 1.00 86.50 210 LEU A O 1
ATOM 1721 N N . LYS A 1 211 ? -22.931 3.828 30.948 1.00 86.62 211 LYS A N 1
ATOM 1722 C CA . LYS A 1 211 ? -22.925 4.501 29.637 1.00 86.62 211 LYS A CA 1
ATOM 1723 C C . LYS A 1 211 ? -21.527 4.933 29.196 1.00 86.62 211 LYS A C 1
ATOM 1725 O O . LYS A 1 211 ? -21.206 4.826 28.020 1.00 86.62 211 LYS A O 1
ATOM 1730 N N . LYS A 1 212 ? -20.677 5.385 30.125 1.00 89.75 212 LYS A N 1
ATOM 1731 C CA . LYS A 1 212 ? -19.278 5.710 29.810 1.00 89.75 212 LYS A CA 1
ATOM 1732 C C . LYS A 1 212 ? -18.501 4.464 29.365 1.00 89.75 212 LYS A C 1
ATOM 1734 O O . LYS A 1 212 ? -17.826 4.516 28.345 1.00 89.75 212 LYS A O 1
ATOM 1739 N N . LYS A 1 213 ? -18.649 3.344 30.082 1.00 85.50 213 LYS A N 1
ATOM 1740 C CA . LYS A 1 213 ? -18.029 2.058 29.712 1.00 85.50 213 LYS A CA 1
ATOM 1741 C C . LYS A 1 213 ? -18.552 1.518 28.380 1.00 85.50 213 LYS A C 1
ATOM 1743 O O . LYS A 1 213 ? -17.787 0.959 27.609 1.00 85.50 213 LYS A O 1
ATOM 1748 N N . MET A 1 214 ? -19.841 1.697 28.097 1.00 83.38 214 MET A N 1
ATOM 1749 C CA . MET A 1 214 ? -20.426 1.351 26.799 1.00 83.38 214 MET A CA 1
ATOM 1750 C C . MET A 1 214 ? -19.763 2.140 25.665 1.00 83.38 214 MET A C 1
ATOM 1752 O O . MET A 1 214 ? -19.343 1.543 24.684 1.00 83.38 214 MET A O 1
ATOM 1756 N N . LEU A 1 215 ? -19.566 3.446 25.844 1.00 84.81 215 LEU A N 1
ATOM 1757 C CA . LEU A 1 215 ? -18.909 4.307 24.856 1.00 84.81 215 LEU A CA 1
ATOM 1758 C C . LEU A 1 215 ? -17.424 3.940 24.659 1.00 84.81 215 LEU A C 1
ATOM 1760 O O . LEU A 1 215 ? -16.909 3.949 23.545 1.00 84.81 215 LEU A O 1
ATOM 1764 N N . GLU A 1 216 ? -16.733 3.544 25.731 1.00 83.19 216 GLU A N 1
ATOM 1765 C CA . GLU A 1 216 ? -15.371 2.995 25.652 1.00 83.19 216 GLU A CA 1
ATOM 1766 C C . GLU A 1 216 ? -15.319 1.686 24.840 1.00 83.19 216 GLU A C 1
ATOM 1768 O O . GLU A 1 216 ? -14.384 1.494 24.069 1.00 83.19 216 GLU A O 1
ATOM 1773 N N . LEU A 1 217 ? -16.326 0.813 24.959 1.00 78.88 217 LEU A N 1
ATOM 1774 C CA . LEU A 1 217 ? -16.422 -0.432 24.182 1.00 78.88 217 LEU A CA 1
ATOM 1775 C C . LEU A 1 217 ? -16.809 -0.193 22.714 1.00 78.88 217 LEU A C 1
ATOM 1777 O O . LEU A 1 217 ? -16.295 -0.888 21.838 1.00 78.88 217 LEU A O 1
ATOM 1781 N N . GLU A 1 218 ? -17.654 0.802 22.436 1.00 78.88 218 GLU A N 1
ATOM 1782 C CA . GLU A 1 218 ? -17.988 1.237 21.070 1.00 78.88 218 GLU A CA 1
ATOM 1783 C C . GLU A 1 218 ? -16.739 1.702 20.310 1.00 78.88 218 GLU A C 1
ATOM 1785 O O . GLU A 1 218 ? -16.564 1.371 19.139 1.00 78.88 218 GLU A O 1
ATOM 1790 N N . ASN A 1 219 ? -15.809 2.379 20.991 1.00 74.44 219 ASN A N 1
ATOM 1791 C CA . ASN A 1 219 ? -14.529 2.774 20.396 1.00 74.44 219 ASN A CA 1
ATOM 1792 C C . ASN A 1 219 ? -13.642 1.577 20.007 1.00 74.44 219 ASN A C 1
ATOM 1794 O O . ASN A 1 219 ? -12.794 1.716 19.129 1.00 74.44 219 ASN A O 1
ATOM 1798 N N . VAL A 1 220 ? -13.812 0.415 20.650 1.00 67.38 220 VAL A N 1
ATOM 1799 C CA . VAL A 1 220 ? -13.004 -0.790 20.389 1.00 67.38 220 VAL A CA 1
ATOM 1800 C C . VAL A 1 220 ? -13.521 -1.567 19.180 1.00 67.38 220 VAL A C 1
ATOM 1802 O O . VAL A 1 220 ? -12.719 -2.120 18.428 1.00 67.38 220 VAL A O 1
ATOM 1805 N N . TRP A 1 221 ? -14.838 -1.633 18.969 1.00 66.44 221 TRP A N 1
ATOM 1806 C CA . TRP A 1 221 ? -15.391 -2.375 17.831 1.00 66.44 221 TRP A CA 1
ATOM 1807 C C . TRP A 1 221 ? -15.715 -1.511 16.605 1.00 66.44 221 TRP A C 1
ATOM 1809 O O . TRP A 1 221 ? -15.787 -2.066 15.510 1.00 66.44 221 TRP A O 1
ATOM 1819 N N . GLY A 1 222 ? -15.886 -0.193 16.767 1.00 59.62 222 GLY A N 1
ATOM 1820 C CA . GLY A 1 222 ? -16.232 0.758 15.701 1.00 59.62 222 GLY A CA 1
ATOM 1821 C C . GLY A 1 222 ? -17.660 1.319 15.795 1.00 59.62 222 GLY A C 1
ATOM 1822 O O . GLY A 1 222 ? -18.558 0.724 16.381 1.00 59.62 222 GLY A O 1
ATOM 1823 N N . LEU A 1 223 ? -17.904 2.488 15.198 1.00 52.19 223 LEU A N 1
ATOM 1824 C CA . LEU A 1 223 ? -19.279 2.969 15.015 1.00 52.19 223 LEU A CA 1
ATOM 1825 C C . LEU A 1 223 ? -20.020 1.984 14.093 1.00 52.19 223 LEU A C 1
ATOM 1827 O O . LEU A 1 223 ? -19.406 1.519 13.131 1.00 52.19 223 LEU A O 1
ATOM 1831 N N . PRO A 1 224 ? -21.291 1.638 14.367 1.00 40.56 224 PRO A N 1
ATOM 1832 C CA . PRO A 1 224 ? -22.062 0.809 13.452 1.00 40.56 224 PRO A CA 1
ATOM 1833 C C . PRO A 1 224 ? -22.053 1.477 12.076 1.00 40.56 224 PRO A C 1
ATOM 1835 O O . PRO A 1 224 ? -22.435 2.642 11.955 1.00 40.56 224 PRO A O 1
ATOM 1838 N N . SER A 1 225 ? -21.569 0.755 11.067 1.00 38.62 225 SER A N 1
ATOM 1839 C CA . SER A 1 225 ? -21.766 1.124 9.671 1.00 38.62 225 SER A CA 1
ATOM 1840 C C . SER A 1 225 ? -23.274 1.242 9.450 1.00 38.62 225 SER A C 1
ATOM 1842 O O . SER A 1 225 ? -24.019 0.298 9.724 1.00 38.62 225 SER A O 1
ATOM 1844 N N . ALA A 1 226 ? -23.708 2.451 9.096 1.00 32.28 226 ALA A N 1
ATOM 1845 C CA . ALA A 1 226 ? -25.102 2.773 8.813 1.00 32.28 226 ALA A CA 1
ATOM 1846 C C . ALA A 1 226 ? -25.553 2.152 7.487 1.00 32.28 226 ALA A C 1
ATOM 1848 O O . ALA A 1 226 ? -24.707 2.061 6.570 1.00 32.28 226 ALA A O 1
#

Radius of gyration: 23.48 Å; Cα contacts (8 Å, |Δi|>4): 213; chains: 1; bounding box: 56×37×72 Å